Protein AF-A0A7V5CYH0-F1 (afdb_monomer_lite)

Sequence (235 aa):
MPSFINLPPGYGGTIVEPANRRTATYEPFAQGWFYDIGSFAAIAPSDGAYYLAVFDPRSATGSYAVTVGYLEKWTLPELIALPWNIKRIQIWEGQNVLAALSPFFAILVLGSLWLFVRHKKGKGPGSLSQWFASLGGLAYAASAVASLHQMLLAARFAPIPARDFTITLTIASIPAILAVIVLNYGLQKAKSFKITQRIGLVATSVVGLILFTGLYLGPTLTLLAAIVKPANIHK

Radius of gyration: 23.87 Å; chains: 1; bounding box: 52×29×76 Å

pLDDT: mean 91.26, std 7.7, range [49.19, 98.62]

Foldseek 3Di:
DDPVDDDDPPDDDDDWAFDPFPAWAADLPLLATDTRRGDDDDDDPDDDDDDDDDQDPVRDDAQDDDDDDDDDDDDPVNLLCVVVVSLVVRVSSPDDNCLQCVLLVVLLVVQVVVLVVCVVVVQHAFFLLLVLLLSLLSLLLSQLRSLVSSNVVNVVGHPAPPVSVVSSNVLSVLSNVLSVLSNCSSRDNDLFDDLVSLVVLQVSLVVCVNSCGSVNSNSVSSNCSSPDGGDGPDD

Structure (mmCIF, N/CA/C/O backbone):
data_AF-A0A7V5CYH0-F1
#
_entry.id   AF-A0A7V5CYH0-F1
#
loop_
_atom_site.group_PDB
_atom_site.id
_atom_site.type_symbol
_atom_site.label_atom_id
_atom_site.label_alt_id
_atom_site.label_comp_id
_atom_site.label_asym_id
_atom_site.label_entity_id
_atom_site.label_seq_id
_atom_site.pdbx_PDB_ins_code
_atom_site.Cartn_x
_atom_site.Cartn_y
_atom_site.Cartn_z
_atom_site.occupancy
_atom_site.B_iso_or_equiv
_atom_site.auth_seq_id
_atom_site.auth_comp_id
_atom_site.auth_asym_id
_atom_site.auth_atom_id
_atom_site.pdbx_PDB_model_num
ATOM 1 N N . MET A 1 1 ? 24.007 -2.135 -37.958 1.00 80.56 1 MET A N 1
ATOM 2 C CA . MET A 1 1 ? 23.154 -3.034 -37.152 1.00 80.56 1 MET A CA 1
ATOM 3 C C . MET A 1 1 ? 23.865 -4.368 -36.979 1.00 80.56 1 MET A C 1
ATOM 5 O O . MET A 1 1 ? 24.549 -4.764 -37.919 1.00 80.56 1 MET A O 1
ATOM 9 N N . PRO A 1 2 ? 23.760 -5.031 -35.816 1.00 81.69 2 PRO A N 1
ATOM 10 C CA . PRO A 1 2 ? 24.236 -6.391 -35.602 1.00 81.69 2 PRO A CA 1
ATOM 11 C C . PRO A 1 2 ? 23.612 -7.365 -36.601 1.00 81.69 2 PRO A C 1
ATOM 13 O O . PRO A 1 2 ? 22.449 -7.217 -36.968 1.00 81.69 2 PRO A O 1
ATOM 16 N N . SER A 1 3 ? 24.375 -8.380 -37.006 1.00 84.50 3 SER A N 1
ATOM 17 C CA . SER A 1 3 ? 23.981 -9.348 -38.041 1.00 84.50 3 SER A CA 1
ATOM 18 C C . SER A 1 3 ? 22.767 -10.207 -37.680 1.00 84.50 3 SER A C 1
ATOM 20 O O . SER A 1 3 ? 22.148 -10.785 -38.565 1.00 84.50 3 SER A O 1
ATOM 22 N N . PHE A 1 4 ? 22.415 -10.291 -36.396 1.00 84.31 4 PHE A N 1
ATOM 23 C CA . PHE A 1 4 ? 21.246 -11.028 -35.913 1.00 84.31 4 PHE A CA 1
ATOM 24 C C . PHE A 1 4 ? 19.946 -10.200 -35.920 1.00 84.31 4 PHE A C 1
ATOM 26 O O . PHE A 1 4 ? 18.893 -10.730 -35.572 1.00 84.31 4 PHE A O 1
ATOM 33 N N . ILE A 1 5 ? 19.992 -8.916 -36.302 1.00 85.94 5 ILE A N 1
ATOM 34 C CA . ILE A 1 5 ? 18.812 -8.047 -36.411 1.00 85.94 5 ILE A CA 1
ATOM 35 C C . ILE A 1 5 ? 18.490 -7.816 -37.886 1.00 85.94 5 ILE A C 1
ATOM 37 O O . ILE A 1 5 ? 19.242 -7.151 -38.596 1.00 85.94 5 ILE A O 1
ATOM 41 N N . ASN A 1 6 ? 17.331 -8.310 -38.322 1.00 88.00 6 ASN A N 1
ATOM 42 C CA . ASN A 1 6 ? 16.805 -8.072 -39.664 1.00 88.00 6 ASN A CA 1
ATOM 43 C C . ASN A 1 6 ? 15.781 -6.935 -39.633 1.00 88.00 6 ASN A C 1
ATOM 45 O O . ASN A 1 6 ? 14.737 -7.056 -38.993 1.00 88.00 6 ASN A O 1
ATOM 49 N N . LEU A 1 7 ? 16.074 -5.838 -40.335 1.00 88.56 7 LEU A N 1
ATOM 50 C CA . LEU A 1 7 ? 15.129 -4.737 -40.522 1.00 88.56 7 LEU A CA 1
ATOM 51 C C . LEU A 1 7 ? 14.276 -4.982 -41.776 1.00 88.56 7 LEU A C 1
ATOM 53 O O . LEU A 1 7 ? 14.823 -5.401 -42.800 1.00 88.56 7 LEU A O 1
ATOM 57 N N . PRO A 1 8 ? 12.959 -4.707 -41.738 1.00 88.25 8 PRO A N 1
ATOM 58 C CA . PRO A 1 8 ? 12.135 -4.752 -42.939 1.00 88.25 8 PRO A CA 1
ATOM 59 C C . PRO A 1 8 ? 12.628 -3.753 -44.004 1.00 88.25 8 PRO A C 1
ATOM 61 O O . PRO A 1 8 ? 13.161 -2.695 -43.652 1.00 88.25 8 PRO A O 1
ATOM 64 N N . PRO A 1 9 ? 12.435 -4.039 -45.306 1.00 88.88 9 PRO A N 1
ATOM 65 C CA . PRO A 1 9 ? 12.818 -3.116 -46.372 1.00 88.88 9 PRO A CA 1
ATOM 66 C C . PRO A 1 9 ? 12.220 -1.718 -46.164 1.00 88.88 9 PRO A C 1
ATOM 68 O O . PRO A 1 9 ? 11.031 -1.583 -45.886 1.00 88.88 9 PRO A O 1
ATOM 71 N N . GLY A 1 10 ? 13.048 -0.679 -46.297 1.00 86.19 10 GLY A N 1
ATOM 72 C CA . GLY A 1 10 ? 12.637 0.720 -46.123 1.00 86.19 10 GLY A CA 1
ATOM 73 C C . GLY A 1 10 ? 12.633 1.234 -44.677 1.00 86.19 10 GLY A C 1
ATOM 74 O O . GLY A 1 10 ? 12.443 2.431 -44.479 1.00 86.19 10 GLY A O 1
ATOM 75 N N . TYR A 1 11 ? 12.887 0.385 -43.675 1.00 86.62 11 TYR A N 1
ATOM 76 C CA . TYR A 1 11 ? 12.990 0.812 -42.277 1.00 86.62 11 TYR A CA 1
ATOM 77 C C . TYR A 1 11 ? 14.433 1.158 -41.897 1.00 86.62 11 TYR A C 1
ATOM 79 O O . TYR A 1 11 ? 15.368 0.398 -42.151 1.00 86.62 11 TYR A O 1
ATOM 87 N N . GLY A 1 12 ? 14.601 2.301 -41.230 1.00 87.62 12 GLY A N 1
ATOM 88 C CA . GLY A 1 12 ? 15.803 2.617 -40.461 1.00 87.62 12 GLY A CA 1
ATOM 89 C C . GLY A 1 12 ? 15.721 2.047 -39.043 1.00 87.62 12 GLY A C 1
ATOM 90 O O . GLY A 1 12 ? 14.653 1.650 -38.578 1.00 87.62 12 GLY A O 1
ATOM 91 N N . GLY A 1 13 ? 16.844 2.027 -38.331 1.00 88.50 13 GLY A N 1
ATOM 92 C CA . GLY A 1 13 ? 16.878 1.590 -36.940 1.00 88.50 13 GLY A CA 1
ATOM 93 C C . GLY A 1 13 ? 18.010 2.250 -36.170 1.00 88.50 13 GLY A C 1
ATOM 94 O O . GLY A 1 13 ? 19.070 2.530 -36.729 1.00 88.50 13 GLY A O 1
ATOM 95 N N . THR A 1 14 ? 17.783 2.454 -34.878 1.00 90.25 14 THR A N 1
ATOM 96 C CA . THR A 1 14 ? 18.782 2.940 -33.926 1.00 90.25 14 THR A CA 1
ATOM 97 C C . THR A 1 14 ? 18.881 1.929 -32.798 1.00 90.25 14 THR A C 1
ATOM 99 O O . THR A 1 14 ? 17.860 1.481 -32.281 1.00 90.25 14 THR A O 1
ATOM 102 N N . ILE A 1 15 ? 20.106 1.568 -32.419 1.00 90.44 15 ILE A N 1
ATOM 103 C CA . ILE A 1 15 ? 20.351 0.757 -31.227 1.00 90.44 15 ILE A CA 1
ATOM 104 C C . ILE A 1 15 ? 20.736 1.685 -30.097 1.00 90.44 15 ILE A C 1
ATOM 106 O O . ILE A 1 15 ? 21.598 2.549 -30.248 1.00 90.44 15 ILE A O 1
ATOM 110 N N . VAL A 1 16 ? 20.076 1.473 -28.969 1.00 89.19 16 VAL A N 1
ATOM 111 C CA . VAL A 1 16 ? 20.385 2.135 -27.714 1.00 89.19 16 VAL A CA 1
ATOM 112 C C . VAL A 1 16 ? 21.183 1.135 -26.901 1.00 89.19 16 VAL A C 1
ATOM 114 O O . VAL A 1 16 ? 20.638 0.143 -26.422 1.00 89.19 16 VAL A O 1
ATOM 117 N N . GLU A 1 17 ? 22.487 1.369 -26.806 1.00 87.62 17 GLU A N 1
ATOM 118 C CA . GLU A 1 17 ? 23.346 0.549 -25.959 1.00 87.62 17 GLU A CA 1
ATOM 119 C C . GLU A 1 17 ? 22.982 0.775 -24.489 1.00 87.62 17 GLU A C 1
ATOM 121 O O . GLU A 1 17 ? 22.693 1.915 -24.096 1.00 87.62 17 GLU A O 1
ATOM 126 N N . PRO A 1 18 ? 22.992 -0.281 -23.660 1.00 84.06 18 PRO A N 1
ATOM 127 C CA . PRO A 1 18 ? 22.629 -0.134 -22.272 1.00 84.06 18 PRO A CA 1
ATOM 128 C C . PRO A 1 18 ? 23.625 0.781 -21.559 1.00 84.06 18 PRO A C 1
ATOM 130 O O . PRO A 1 18 ? 24.845 0.657 -21.711 1.00 84.06 18 PRO A O 1
ATOM 133 N N . ALA A 1 19 ? 23.114 1.686 -20.730 1.00 80.38 19 ALA A N 1
ATOM 134 C CA . ALA A 1 19 ? 23.950 2.430 -19.808 1.00 80.38 19 ALA A CA 1
ATOM 135 C C . ALA A 1 19 ? 24.708 1.427 -18.922 1.00 80.38 19 ALA A C 1
ATOM 137 O O . ALA A 1 19 ? 24.125 0.465 -18.422 1.00 80.38 19 ALA A O 1
ATOM 138 N N . ASN A 1 20 ? 26.007 1.647 -18.690 1.00 69.56 20 ASN A N 1
ATOM 139 C CA . ASN A 1 20 ? 26.821 0.801 -17.806 1.00 69.56 20 ASN A CA 1
ATOM 140 C C . ASN A 1 20 ? 26.479 1.066 -16.325 1.00 69.56 20 ASN A C 1
ATOM 142 O O . ASN A 1 20 ? 27.326 1.472 -15.526 1.00 69.56 20 ASN A O 1
ATOM 146 N N . ARG A 1 21 ? 25.205 0.894 -15.960 1.00 71.62 21 ARG A N 1
ATOM 147 C CA . ARG A 1 21 ? 24.692 1.021 -14.600 1.00 71.62 21 ARG A CA 1
ATOM 148 C C . ARG A 1 21 ? 24.593 -0.364 -13.985 1.00 71.62 21 ARG A C 1
ATOM 150 O O . ARG A 1 21 ? 23.689 -1.139 -14.266 1.00 71.62 21 ARG A O 1
ATOM 157 N N . ARG A 1 22 ? 25.555 -0.659 -13.113 1.00 76.38 22 ARG A N 1
ATOM 158 C CA . ARG A 1 22 ? 25.587 -1.898 -12.320 1.00 76.38 22 ARG A CA 1
ATOM 159 C C . ARG A 1 22 ? 24.797 -1.799 -11.014 1.00 76.38 22 ARG A C 1
ATOM 161 O O . ARG A 1 22 ? 24.661 -2.795 -10.312 1.00 76.38 22 ARG A O 1
ATOM 168 N N . THR A 1 23 ? 24.288 -0.613 -10.696 1.00 86.31 23 THR A N 1
ATOM 169 C CA . THR A 1 23 ? 23.598 -0.313 -9.441 1.00 86.31 23 THR A CA 1
ATOM 170 C C . THR A 1 23 ? 22.120 -0.079 -9.719 1.00 86.31 23 THR A C 1
ATOM 172 O O . THR A 1 23 ? 21.781 0.671 -10.636 1.00 86.31 23 THR A O 1
ATOM 175 N N . ALA A 1 24 ? 21.250 -0.710 -8.931 1.00 92.19 24 ALA A N 1
ATOM 176 C CA . ALA A 1 24 ? 19.816 -0.478 -9.027 1.00 92.19 24 ALA A CA 1
ATOM 177 C C . ALA A 1 24 ? 19.449 0.926 -8.515 1.00 92.19 24 ALA A C 1
ATOM 179 O O . ALA A 1 24 ? 20.155 1.523 -7.700 1.00 92.19 24 ALA A O 1
ATOM 180 N N . THR A 1 25 ? 18.327 1.441 -9.000 1.00 92.88 25 THR A N 1
ATOM 181 C CA . THR A 1 25 ? 17.699 2.692 -8.571 1.00 92.88 25 THR A CA 1
ATOM 182 C C . THR A 1 25 ? 16.514 2.362 -7.675 1.00 92.88 25 THR A C 1
ATOM 184 O O . THR A 1 25 ? 15.743 1.455 -7.982 1.00 92.88 25 THR A O 1
ATOM 187 N N . TYR A 1 26 ? 16.387 3.084 -6.564 1.00 95.19 26 TYR A N 1
ATOM 188 C CA . TYR A 1 26 ? 15.260 2.953 -5.646 1.00 95.19 26 TYR A CA 1
ATOM 189 C C . TYR A 1 26 ? 14.046 3.736 -6.161 1.00 95.19 26 TYR A C 1
ATOM 191 O O . TYR A 1 26 ? 14.191 4.877 -6.599 1.00 95.19 26 TYR A O 1
ATOM 199 N N . GLU A 1 27 ? 12.856 3.141 -6.077 1.00 94.12 27 GLU A N 1
ATOM 200 C CA . GLU A 1 27 ? 11.589 3.778 -6.450 1.00 94.12 27 GLU A CA 1
ATOM 201 C C . GLU A 1 27 ? 10.730 3.991 -5.185 1.00 94.12 27 GLU A C 1
ATOM 203 O O . GLU A 1 27 ? 10.261 3.016 -4.587 1.00 94.12 27 GLU A O 1
ATOM 208 N N . PRO A 1 28 ? 10.536 5.239 -4.718 1.00 95.12 28 PRO A N 1
ATOM 209 C CA . PRO A 1 28 ? 9.924 5.501 -3.418 1.00 95.12 28 PRO A CA 1
ATOM 210 C C . PRO A 1 28 ? 8.413 5.246 -3.328 1.00 95.12 28 PRO A C 1
ATOM 212 O O . PRO A 1 28 ? 7.914 5.095 -2.209 1.00 95.12 28 PRO A O 1
ATOM 215 N N . PHE A 1 29 ? 7.663 5.203 -4.434 1.00 92.38 29 PHE A N 1
ATOM 216 C CA . PHE A 1 29 ? 6.197 5.090 -4.406 1.00 92.38 29 PHE A CA 1
ATOM 217 C C . PHE A 1 29 ? 5.698 3.644 -4.260 1.00 92.38 29 PHE A C 1
ATOM 219 O O . PHE A 1 29 ? 4.780 3.385 -3.478 1.00 92.38 29 PHE A O 1
ATOM 226 N N . ALA A 1 30 ? 6.329 2.695 -4.945 1.00 91.62 30 ALA A N 1
ATOM 227 C CA . ALA A 1 30 ? 6.128 1.254 -4.814 1.00 91.62 30 ALA A CA 1
ATOM 228 C C . ALA A 1 30 ? 7.113 0.608 -3.822 1.00 91.62 30 ALA A C 1
ATOM 230 O O . ALA A 1 30 ? 6.956 -0.570 -3.484 1.00 91.62 30 ALA A O 1
ATOM 231 N N . GLN A 1 31 ? 8.097 1.382 -3.341 1.00 94.12 31 GLN A N 1
ATOM 232 C CA . GLN A 1 31 ? 9.205 0.924 -2.495 1.00 94.12 31 GLN A CA 1
ATOM 233 C C . GLN A 1 31 ? 9.997 -0.219 -3.153 1.00 94.12 31 GLN A C 1
ATOM 235 O O . GLN A 1 31 ? 10.418 -1.162 -2.480 1.00 94.12 31 GLN A O 1
ATOM 240 N N . GLY A 1 32 ? 10.138 -0.142 -4.477 1.00 92.25 32 GLY A N 1
ATOM 241 C CA . GLY A 1 32 ? 10.781 -1.146 -5.321 1.00 92.25 32 GLY A CA 1
ATOM 242 C C . GLY A 1 32 ? 12.196 -0.753 -5.733 1.00 92.25 32 GLY A C 1
ATOM 243 O O . GLY A 1 32 ? 12.762 0.246 -5.268 1.00 92.25 32 GLY A O 1
ATOM 244 N N . TRP A 1 33 ? 12.776 -1.549 -6.625 1.00 92.94 33 TRP A N 1
ATOM 245 C CA . TRP A 1 33 ? 14.060 -1.242 -7.249 1.00 92.94 33 TRP A CA 1
ATOM 246 C C . TRP A 1 33 ? 14.092 -1.717 -8.698 1.00 92.94 33 TRP A C 1
ATOM 248 O O . TRP A 1 33 ? 13.548 -2.762 -9.048 1.00 92.94 33 TRP A O 1
ATOM 258 N N . PHE A 1 34 ? 14.794 -0.971 -9.543 1.00 91.19 34 PHE A N 1
ATOM 259 C CA . PHE A 1 34 ? 14.969 -1.328 -10.948 1.00 91.19 34 PHE A CA 1
ATOM 260 C C . PHE A 1 34 ? 16.348 -0.916 -11.459 1.00 91.19 34 PHE A C 1
ATOM 262 O O . PHE A 1 34 ? 16.999 -0.025 -10.915 1.00 91.19 34 PHE A O 1
ATOM 269 N N . TYR A 1 35 ? 16.807 -1.563 -12.525 1.00 90.06 35 TYR A N 1
ATOM 270 C CA . TYR A 1 35 ? 18.012 -1.152 -13.236 1.00 90.06 35 TYR A CA 1
ATOM 271 C C . TYR A 1 35 ? 17.604 -0.240 -14.389 1.00 90.06 35 TYR A C 1
ATOM 273 O O . TYR A 1 35 ? 16.920 -0.670 -15.313 1.00 90.06 35 TYR A O 1
ATOM 281 N N . ASP A 1 36 ? 18.008 1.028 -14.323 1.00 88.56 36 ASP A N 1
ATOM 282 C CA . ASP A 1 36 ? 17.864 1.956 -15.443 1.00 88.56 36 ASP A CA 1
ATOM 283 C C . ASP A 1 36 ? 18.902 1.592 -16.509 1.00 88.56 36 ASP A C 1
ATOM 285 O O . ASP A 1 36 ? 20.088 1.918 -16.393 1.00 88.56 36 ASP A O 1
ATOM 289 N N . ILE A 1 37 ? 18.443 0.835 -17.504 1.00 87.25 37 ILE A N 1
ATOM 290 C CA . ILE A 1 37 ? 19.280 0.292 -18.571 1.00 87.25 37 ILE A CA 1
ATOM 291 C C . ILE A 1 37 ? 19.509 1.286 -19.706 1.00 87.25 37 ILE A C 1
ATOM 293 O O . ILE A 1 37 ? 20.399 1.050 -20.508 1.00 87.25 37 ILE A O 1
ATOM 297 N N . GLY A 1 38 ? 18.776 2.395 -19.795 1.00 86.19 38 GLY A N 1
ATOM 298 C CA . GLY A 1 38 ? 18.974 3.361 -20.872 1.00 86.19 38 GLY A CA 1
ATOM 299 C C . GLY A 1 38 ? 17.745 4.204 -21.176 1.00 86.19 38 GLY A C 1
ATOM 300 O O . GLY A 1 38 ? 16.613 3.844 -20.866 1.00 86.19 38 GLY A O 1
ATOM 301 N N . SER A 1 39 ? 17.985 5.334 -21.835 1.00 87.69 39 SER A N 1
ATOM 302 C CA . SER A 1 39 ? 16.941 6.223 -22.338 1.00 87.69 39 SER A CA 1
ATOM 303 C C . SER A 1 39 ? 17.305 6.700 -23.737 1.00 87.69 39 SER A C 1
ATOM 305 O O . SER A 1 39 ? 18.481 6.818 -24.085 1.00 87.69 39 SER A O 1
ATOM 307 N N . PHE A 1 40 ? 16.286 6.954 -24.551 1.00 88.06 40 PHE A N 1
ATOM 308 C CA . PHE A 1 40 ? 16.456 7.458 -25.903 1.00 88.06 40 PHE A CA 1
ATOM 309 C C . PHE A 1 40 ? 15.387 8.496 -26.198 1.00 88.06 40 PHE A C 1
ATOM 311 O O . PHE A 1 40 ? 14.200 8.265 -25.975 1.00 88.06 40 PHE A O 1
ATOM 318 N N . ALA A 1 41 ? 15.829 9.640 -26.702 1.00 89.25 41 ALA A N 1
ATOM 319 C CA . ALA A 1 41 ? 14.968 10.718 -27.144 1.00 89.25 41 ALA A CA 1
ATOM 320 C C . ALA A 1 41 ? 15.427 11.156 -28.533 1.00 89.25 41 ALA A C 1
ATOM 322 O O . ALA A 1 41 ? 16.606 11.439 -28.746 1.00 89.25 41 ALA A O 1
ATOM 323 N N . ALA A 1 42 ? 14.489 11.208 -29.472 1.00 87.44 42 ALA A N 1
ATOM 324 C CA . ALA A 1 42 ? 14.719 11.694 -30.822 1.00 87.44 42 ALA A CA 1
ATOM 325 C C . ALA A 1 42 ? 13.447 12.350 -31.358 1.00 87.44 42 ALA A C 1
ATOM 327 O 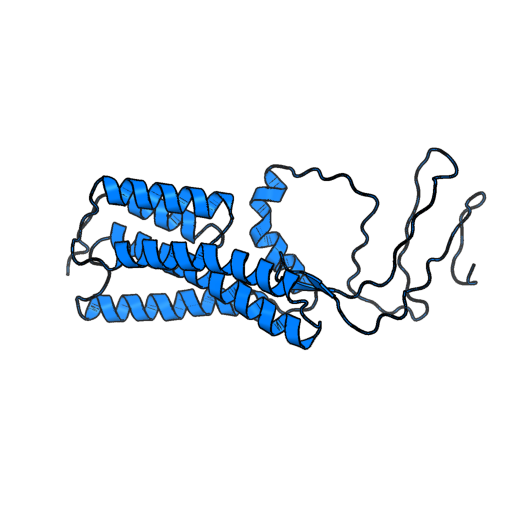O . ALA A 1 42 ? 12.337 12.008 -30.948 1.00 87.44 42 ALA A O 1
ATOM 328 N N . ILE A 1 43 ? 13.620 13.281 -32.293 1.00 89.38 43 ILE A N 1
ATOM 329 C CA . ILE A 1 43 ? 12.507 13.812 -33.078 1.00 89.38 43 ILE A CA 1
ATOM 330 C C . ILE A 1 43 ? 12.114 12.731 -34.085 1.00 89.38 43 ILE A C 1
ATOM 332 O O . ILE A 1 43 ? 12.975 12.198 -34.788 1.00 89.38 43 ILE A O 1
ATOM 336 N N . ALA A 1 44 ? 10.825 12.393 -34.132 1.00 88.81 44 ALA A N 1
ATOM 337 C CA . ALA A 1 44 ? 10.301 11.436 -35.095 1.00 88.81 44 ALA A CA 1
ATOM 338 C C . ALA A 1 44 ? 10.569 11.951 -36.525 1.00 88.81 44 ALA A C 1
ATOM 340 O O . ALA A 1 44 ? 10.151 13.066 -36.842 1.00 88.81 44 ALA A O 1
ATOM 341 N N . PRO A 1 45 ? 11.276 11.194 -37.388 1.00 88.38 45 PRO A N 1
ATOM 342 C CA . PRO A 1 45 ? 11.596 11.650 -38.743 1.00 88.38 45 PRO A CA 1
ATOM 343 C C . PRO A 1 45 ? 10.366 11.807 -39.648 1.00 88.38 45 PRO A C 1
ATOM 345 O O . PRO A 1 45 ? 10.447 12.498 -40.661 1.00 88.38 45 PRO A O 1
ATOM 348 N N . SER A 1 46 ? 9.248 11.161 -39.312 1.00 90.44 46 SER A N 1
ATOM 349 C CA . SER A 1 46 ? 7.992 11.215 -40.061 1.00 90.44 46 SER A CA 1
ATOM 350 C C . SER A 1 46 ? 6.824 10.771 -39.179 1.00 90.44 46 SER A C 1
ATOM 352 O O . SER A 1 46 ? 7.019 10.093 -38.175 1.00 90.44 46 SER A O 1
ATOM 354 N N . ASP A 1 47 ? 5.593 11.068 -39.573 1.00 90.69 47 ASP A N 1
ATOM 355 C CA . ASP A 1 47 ? 4.431 10.476 -38.908 1.00 90.69 47 ASP A CA 1
ATOM 356 C C . ASP A 1 47 ? 4.330 8.976 -39.231 1.00 90.69 47 ASP A C 1
ATOM 358 O O . ASP A 1 47 ? 4.603 8.549 -40.356 1.00 90.69 47 ASP A O 1
ATOM 362 N N . GLY A 1 48 ? 3.938 8.158 -38.250 1.00 89.62 48 GLY A N 1
ATOM 363 C CA . GLY A 1 48 ? 3.736 6.725 -38.458 1.00 89.62 48 GLY A CA 1
ATOM 364 C C . GLY A 1 48 ? 3.901 5.864 -37.208 1.00 89.62 48 GLY A C 1
ATOM 365 O O . GLY A 1 48 ? 4.066 6.356 -36.092 1.00 89.62 48 GLY A O 1
ATOM 366 N N . ALA A 1 49 ? 3.839 4.546 -37.409 1.00 89.06 49 ALA A N 1
ATOM 367 C CA . ALA A 1 49 ? 4.075 3.559 -36.363 1.00 89.06 49 ALA A CA 1
ATOM 368 C C . ALA A 1 49 ? 5.577 3.294 -36.193 1.00 89.06 49 ALA A C 1
ATOM 370 O O . ALA A 1 49 ? 6.273 2.950 -37.149 1.00 89.06 49 ALA A O 1
ATOM 371 N N . TYR A 1 50 ? 6.050 3.402 -34.954 1.00 89.00 50 TYR A N 1
ATOM 372 C CA . TYR A 1 50 ? 7.416 3.074 -34.564 1.00 89.00 50 TYR A CA 1
ATOM 373 C C . TYR A 1 50 ? 7.430 1.765 -33.785 1.00 89.00 50 TYR A C 1
ATOM 375 O O . TYR A 1 50 ? 6.561 1.518 -32.949 1.00 89.00 50 TYR A O 1
ATOM 383 N N . TYR A 1 51 ? 8.435 0.937 -34.048 1.00 89.31 51 TYR A N 1
ATOM 384 C CA . TYR A 1 51 ? 8.607 -0.350 -33.387 1.00 89.31 51 TYR A CA 1
ATOM 385 C C . TYR A 1 51 ? 9.785 -0.280 -32.429 1.00 89.31 51 TYR A C 1
ATOM 387 O O . TYR A 1 51 ? 10.854 0.221 -32.778 1.00 89.31 51 TYR A O 1
ATOM 395 N N . LEU A 1 52 ? 9.586 -0.815 -31.229 1.00 88.94 52 LEU A N 1
ATOM 396 C CA . LEU A 1 52 ? 10.629 -0.978 -30.232 1.00 88.94 52 LEU A CA 1
ATOM 397 C C . LEU A 1 52 ? 10.785 -2.462 -29.921 1.00 88.94 52 LEU A C 1
ATOM 399 O O . LEU A 1 52 ? 9.801 -3.162 -29.684 1.00 88.94 52 LEU A O 1
ATOM 403 N N . ALA A 1 53 ? 12.031 -2.921 -29.903 1.00 88.62 53 ALA A N 1
ATOM 404 C CA . ALA A 1 53 ? 12.388 -4.273 -29.514 1.00 88.62 53 ALA A CA 1
ATOM 405 C C . ALA A 1 53 ? 13.484 -4.216 -28.449 1.00 88.62 53 ALA A C 1
ATOM 407 O O . ALA A 1 53 ? 14.484 -3.519 -28.616 1.00 88.62 53 ALA A O 1
ATOM 408 N N . VAL A 1 54 ? 13.289 -4.971 -27.370 1.00 88.06 54 VAL A N 1
ATOM 409 C CA . VAL A 1 54 ? 14.328 -5.249 -26.376 1.00 88.06 54 VAL A CA 1
ATOM 410 C C . VAL A 1 54 ? 14.865 -6.638 -26.680 1.00 88.06 54 VAL A C 1
ATOM 412 O O . VAL A 1 54 ? 14.089 -7.581 -26.829 1.00 88.06 54 VAL A O 1
ATOM 415 N N . PHE A 1 55 ? 16.181 -6.763 -26.809 1.00 87.88 55 PHE A N 1
ATOM 416 C CA . PHE A 1 55 ? 16.838 -8.025 -27.126 1.00 87.88 55 PHE A CA 1
ATOM 417 C C . PHE A 1 55 ? 18.115 -8.181 -26.299 1.00 87.88 55 PHE A C 1
ATOM 419 O O . PHE A 1 55 ? 18.757 -7.195 -25.942 1.00 87.88 55 PHE A O 1
ATOM 426 N N . ASP A 1 56 ? 18.498 -9.428 -26.033 1.00 86.31 56 ASP A N 1
ATOM 427 C CA . ASP A 1 56 ? 19.793 -9.778 -25.453 1.00 86.31 56 ASP A CA 1
ATOM 428 C C . ASP A 1 56 ? 20.575 -10.632 -26.471 1.00 86.31 56 ASP A C 1
ATOM 430 O O . ASP A 1 56 ? 20.066 -11.669 -26.908 1.00 86.31 56 ASP A O 1
ATOM 434 N N . PRO A 1 57 ? 21.804 -10.244 -26.868 1.00 84.62 57 PRO A N 1
ATOM 435 C CA . PRO A 1 57 ? 22.592 -10.984 -27.862 1.00 84.62 57 PRO A CA 1
ATOM 436 C C . PRO A 1 57 ? 22.922 -12.431 -27.470 1.00 84.62 57 PRO A C 1
ATOM 438 O O . PRO A 1 57 ? 23.276 -13.236 -28.328 1.00 84.62 57 PRO A O 1
ATOM 441 N N . ARG A 1 58 ? 22.833 -12.773 -26.179 1.00 86.44 58 ARG A N 1
ATOM 442 C CA . ARG A 1 58 ? 23.068 -14.120 -25.637 1.00 86.44 58 ARG A CA 1
ATOM 443 C C . ARG A 1 58 ? 21.762 -14.883 -25.410 1.00 86.44 58 ARG A C 1
ATOM 445 O O . ARG A 1 58 ? 21.793 -15.959 -24.821 1.00 86.44 58 ARG A O 1
ATOM 452 N N . SER A 1 59 ? 20.631 -14.353 -25.884 1.00 82.88 59 SER A N 1
ATOM 453 C CA . SER A 1 59 ? 19.291 -14.915 -25.667 1.00 82.88 59 SER A CA 1
ATOM 454 C C . SER A 1 59 ? 18.933 -15.074 -24.183 1.00 82.88 59 SER A C 1
ATOM 456 O O . SER A 1 59 ? 18.157 -15.960 -23.821 1.00 82.88 59 SER A O 1
ATOM 458 N N . ALA A 1 60 ? 19.499 -14.234 -23.307 1.00 85.50 60 ALA A N 1
ATOM 459 C CA . ALA A 1 60 ? 19.120 -14.228 -21.901 1.00 85.50 60 ALA A CA 1
ATOM 460 C C . ALA A 1 60 ? 17.687 -13.700 -21.725 1.00 85.50 60 ALA A C 1
ATOM 462 O O . ALA A 1 60 ? 17.264 -12.751 -22.385 1.00 85.50 60 ALA A O 1
ATOM 463 N N . THR A 1 61 ? 16.941 -14.309 -20.805 1.00 84.12 61 THR A N 1
ATOM 464 C CA . THR A 1 61 ? 15.571 -13.906 -20.469 1.00 84.12 61 THR A CA 1
ATOM 465 C C . THR A 1 61 ? 15.545 -13.054 -19.207 1.00 84.12 61 THR A C 1
ATOM 467 O O . THR A 1 61 ? 16.305 -13.307 -18.272 1.00 84.12 61 THR A O 1
ATOM 470 N N . GLY A 1 62 ? 14.608 -12.113 -19.127 1.00 84.06 62 GLY A N 1
ATOM 471 C CA . GLY A 1 62 ? 14.385 -11.320 -17.925 1.00 84.06 62 GLY A CA 1
ATOM 472 C C . GLY A 1 62 ? 13.174 -10.406 -18.051 1.00 84.06 62 GLY A C 1
ATOM 473 O O . GLY A 1 62 ? 12.637 -10.201 -19.138 1.00 84.06 62 GLY A O 1
ATOM 474 N N . SER A 1 63 ? 12.752 -9.862 -16.916 1.00 87.62 63 SER A N 1
ATOM 475 C CA . SER A 1 63 ? 11.722 -8.832 -16.841 1.00 87.62 63 SER A CA 1
ATOM 476 C C . SER A 1 63 ? 12.290 -7.488 -17.309 1.00 87.62 63 SER A C 1
ATOM 478 O O . SER A 1 63 ? 13.284 -7.019 -16.759 1.00 87.62 63 SER A O 1
ATOM 480 N N . TYR A 1 64 ? 11.660 -6.853 -18.299 1.00 87.88 64 TYR A N 1
ATOM 481 C CA . TYR A 1 64 ? 11.995 -5.497 -18.744 1.00 87.88 64 TYR A CA 1
ATOM 482 C C . TYR A 1 64 ? 10.731 -4.650 -18.887 1.00 87.88 64 TYR A C 1
ATOM 484 O O . TYR A 1 64 ? 9.682 -5.136 -19.311 1.00 87.88 64 TYR A O 1
ATOM 492 N N . ALA A 1 65 ? 10.827 -3.385 -18.494 1.00 88.25 65 ALA A N 1
ATOM 493 C CA . ALA A 1 65 ? 9.770 -2.402 -18.667 1.00 88.25 65 ALA A CA 1
ATOM 494 C C . ALA A 1 65 ? 10.295 -1.304 -19.586 1.00 88.25 65 ALA A C 1
ATOM 496 O O . ALA A 1 65 ? 11.420 -0.837 -19.418 1.00 88.25 65 ALA A O 1
ATOM 497 N N . VAL A 1 66 ? 9.482 -0.911 -20.562 1.00 88.38 66 VAL A N 1
ATOM 498 C CA . VAL A 1 66 ? 9.805 0.177 -21.481 1.00 88.38 66 VAL A CA 1
ATOM 499 C C . VAL A 1 66 ? 8.697 1.203 -21.402 1.00 88.38 66 VAL A C 1
ATOM 501 O O . VAL A 1 66 ? 7.524 0.880 -21.588 1.00 88.38 66 VAL A O 1
ATOM 504 N N . THR A 1 67 ? 9.078 2.442 -21.133 1.00 85.00 67 THR A N 1
ATOM 505 C CA . THR A 1 67 ? 8.178 3.588 -21.141 1.00 85.00 67 THR A CA 1
ATOM 506 C C . THR A 1 67 ? 8.383 4.359 -22.444 1.00 85.00 67 THR A C 1
ATOM 508 O O . THR A 1 67 ? 9.506 4.704 -22.807 1.00 85.00 67 THR A O 1
ATOM 511 N N . VAL A 1 68 ? 7.300 4.584 -23.194 1.00 84.25 68 VAL A N 1
ATOM 512 C CA . VAL A 1 68 ? 7.331 5.309 -24.475 1.00 84.25 68 VAL A CA 1
ATOM 513 C C . VAL A 1 68 ? 6.577 6.621 -24.312 1.00 84.25 68 VAL A C 1
ATOM 515 O O . VAL A 1 68 ? 5.357 6.625 -24.158 1.00 84.25 68 VAL A O 1
ATOM 518 N N . GLY A 1 69 ? 7.310 7.734 -24.357 1.00 77.75 69 GLY A N 1
ATOM 519 C CA . GLY A 1 69 ? 6.750 9.067 -24.136 1.00 77.75 69 GLY A CA 1
ATOM 520 C C . GLY A 1 69 ? 6.188 9.270 -22.723 1.00 77.75 69 GLY A C 1
ATOM 521 O O . GLY A 1 69 ? 6.310 8.416 -21.846 1.00 77.75 69 GLY A O 1
ATOM 522 N N . TYR A 1 70 ? 5.573 10.432 -22.503 1.00 66.25 70 TYR A N 1
ATOM 523 C CA . TYR A 1 70 ? 4.871 10.755 -21.262 1.00 66.25 70 TYR A CA 1
ATOM 524 C C . TYR A 1 70 ? 3.497 11.330 -21.602 1.00 66.25 70 TYR A C 1
ATOM 526 O O . TYR A 1 70 ? 3.378 12.478 -22.026 1.00 66.25 70 TYR A O 1
ATOM 534 N N . LEU A 1 71 ? 2.454 10.519 -21.438 1.00 68.25 71 LEU A N 1
ATOM 535 C CA . LEU A 1 71 ? 1.078 10.996 -21.392 1.00 68.25 71 LEU A CA 1
ATOM 536 C C . LEU A 1 71 ? 0.471 10.499 -20.088 1.00 68.25 71 LEU A C 1
ATOM 538 O O . LEU A 1 71 ? 0.011 9.364 -20.000 1.00 68.25 71 LEU A O 1
ATOM 542 N N . GLU A 1 72 ? 0.500 11.346 -19.065 1.00 71.44 72 GLU A N 1
ATOM 543 C CA . GLU A 1 72 ? -0.057 10.997 -17.766 1.00 71.44 72 GLU A CA 1
ATOM 544 C C . GLU A 1 72 ? -1.587 11.031 -17.829 1.00 71.44 72 GLU A C 1
ATOM 546 O O . GLU A 1 72 ? -2.227 12.078 -17.724 1.00 71.44 72 GLU A O 1
ATOM 551 N N . LYS A 1 73 ? -2.178 9.860 -18.066 1.00 83.56 73 LYS A N 1
ATOM 552 C CA . LYS A 1 73 ? -3.619 9.631 -18.005 1.00 83.56 73 LYS A CA 1
ATOM 553 C C . LYS A 1 73 ? -3.870 8.455 -17.081 1.00 83.56 73 LYS A C 1
ATOM 555 O O . LYS A 1 73 ? -3.410 7.355 -17.350 1.00 83.56 73 LYS A O 1
ATOM 560 N N . TRP A 1 74 ? -4.625 8.711 -16.022 1.00 79.94 74 TRP A N 1
ATOM 561 C CA . TRP A 1 74 ? -5.044 7.701 -15.064 1.00 79.94 74 TRP A CA 1
ATOM 562 C C . TRP A 1 74 ? -6.540 7.472 -15.214 1.00 79.94 74 TRP A C 1
ATOM 564 O O . TRP A 1 74 ? -7.345 8.393 -15.045 1.00 79.94 74 TRP A O 1
ATOM 574 N N . THR A 1 75 ? -6.924 6.248 -15.545 1.00 90.00 75 THR A N 1
ATOM 575 C CA . THR A 1 75 ? -8.328 5.843 -15.562 1.00 90.00 75 THR A CA 1
ATOM 576 C C . THR A 1 75 ? -8.779 5.423 -14.163 1.00 90.00 75 THR A C 1
ATOM 578 O O . THR A 1 75 ? -7.987 4.995 -13.321 1.00 90.00 75 THR A O 1
ATOM 581 N N . LEU A 1 76 ? -10.084 5.516 -13.894 1.00 89.31 76 LEU A N 1
ATOM 582 C CA . LEU A 1 76 ? -10.635 5.093 -12.606 1.00 89.31 76 LEU A CA 1
ATOM 583 C C . LEU A 1 76 ? -10.340 3.607 -12.282 1.00 89.31 76 LEU A C 1
ATOM 585 O O . LEU A 1 76 ? -9.957 3.332 -11.144 1.00 89.31 76 LEU A O 1
ATOM 589 N N . PRO A 1 77 ? -10.442 2.649 -13.229 1.00 91.19 77 PRO A N 1
ATOM 590 C CA . PRO A 1 77 ? -10.046 1.264 -12.972 1.00 91.19 77 PRO A CA 1
ATOM 591 C C . PRO A 1 77 ? -8.566 1.100 -12.604 1.00 91.19 77 PRO A C 1
ATOM 593 O O . PRO A 1 77 ? -8.252 0.295 -11.730 1.00 91.19 77 PRO A O 1
ATOM 596 N N . GLU A 1 78 ? -7.659 1.866 -13.218 1.00 87.69 78 GLU A N 1
ATOM 597 C CA . GLU A 1 78 ? -6.225 1.819 -12.889 1.00 87.69 78 GLU A CA 1
ATOM 598 C C . GLU A 1 78 ? -5.953 2.317 -11.469 1.00 87.69 78 GLU A C 1
ATOM 600 O O . GLU A 1 78 ? -5.192 1.684 -10.736 1.00 87.69 78 GLU A O 1
ATOM 605 N N . LEU A 1 79 ? -6.629 3.392 -11.052 1.00 87.56 79 LEU A N 1
ATOM 606 C CA . LEU A 1 79 ? -6.543 3.912 -9.685 1.00 87.56 79 LEU A CA 1
ATOM 607 C C . LEU A 1 79 ? -7.062 2.895 -8.657 1.00 87.56 79 LEU A C 1
ATOM 609 O O . LEU A 1 79 ? -6.424 2.667 -7.633 1.00 87.56 79 LEU A O 1
ATOM 613 N N . ILE A 1 80 ? -8.187 2.232 -8.942 1.00 89.12 80 ILE A N 1
ATOM 614 C CA . ILE A 1 80 ? -8.751 1.186 -8.067 1.00 89.12 80 ILE A CA 1
ATOM 615 C C . ILE A 1 80 ? -7.856 -0.067 -8.030 1.00 89.12 80 ILE A C 1
ATOM 617 O O . ILE A 1 80 ? -7.798 -0.778 -7.029 1.00 89.12 80 ILE A O 1
ATOM 621 N N . ALA A 1 81 ? -7.140 -0.368 -9.109 1.00 91.31 81 ALA A N 1
ATOM 622 C CA . ALA A 1 81 ? -6.229 -1.507 -9.148 1.00 91.31 81 ALA A CA 1
ATOM 623 C C . ALA A 1 81 ? -4.861 -1.209 -8.508 1.00 91.31 81 ALA A C 1
ATOM 625 O O . ALA A 1 81 ? -4.067 -2.136 -8.320 1.00 91.31 81 ALA A O 1
ATOM 626 N N . LEU A 1 82 ? -4.569 0.050 -8.161 1.00 91.06 82 LEU A N 1
ATOM 627 C CA . LEU A 1 82 ? -3.225 0.505 -7.806 1.00 91.06 82 LEU A CA 1
ATOM 628 C C . LEU A 1 82 ? -2.571 -0.298 -6.664 1.00 91.06 82 LEU A C 1
ATOM 630 O O . LEU A 1 82 ? -1.443 -0.758 -6.856 1.00 91.06 82 LEU A O 1
ATOM 634 N N . PRO A 1 83 ? -3.235 -0.585 -5.524 1.00 89.69 83 PRO A N 1
ATOM 635 C CA . PRO A 1 83 ? -2.609 -1.354 -4.442 1.00 89.69 83 PRO A CA 1
ATOM 636 C C . PRO A 1 83 ? -2.208 -2.760 -4.861 1.00 89.69 83 PRO A C 1
ATOM 638 O O . PRO A 1 83 ? -1.179 -3.276 -4.426 1.00 89.69 83 PRO A O 1
ATOM 641 N N . TRP A 1 84 ? -3.021 -3.383 -5.712 1.00 90.44 84 TRP A N 1
ATOM 642 C CA . TRP A 1 84 ? -2.739 -4.707 -6.243 1.00 90.44 84 TRP A CA 1
ATOM 643 C C . TRP A 1 84 ? -1.629 -4.658 -7.291 1.00 90.44 84 TRP A C 1
ATOM 645 O O . TRP A 1 84 ? -0.732 -5.501 -7.284 1.00 90.44 84 TRP A O 1
ATOM 655 N N . ASN A 1 85 ? -1.635 -3.638 -8.149 1.00 91.94 85 ASN A N 1
ATOM 656 C CA . ASN A 1 85 ? -0.595 -3.430 -9.148 1.00 91.94 85 ASN A CA 1
ATOM 657 C C . ASN A 1 85 ? 0.777 -3.200 -8.506 1.00 91.94 85 ASN A C 1
ATOM 659 O O . ASN A 1 85 ? 1.741 -3.793 -8.975 1.00 91.94 85 ASN A O 1
ATOM 663 N N . ILE A 1 86 ? 0.869 -2.477 -7.384 1.00 91.94 86 ILE A N 1
ATOM 664 C CA . ILE A 1 86 ? 2.125 -2.345 -6.621 1.00 91.94 86 ILE A CA 1
ATOM 665 C C . ILE A 1 86 ? 2.650 -3.723 -6.184 1.00 91.94 86 ILE A C 1
ATOM 667 O O . ILE A 1 86 ? 3.839 -4.008 -6.312 1.00 91.94 86 ILE A O 1
ATOM 671 N N . LYS A 1 87 ? 1.774 -4.629 -5.728 1.00 91.75 87 LYS A N 1
ATOM 672 C CA . LYS A 1 87 ? 2.179 -6.002 -5.370 1.00 91.75 87 LYS A CA 1
ATOM 673 C C . LYS A 1 87 ? 2.609 -6.824 -6.574 1.00 91.75 87 LYS A C 1
ATOM 675 O O . LYS A 1 87 ? 3.564 -7.590 -6.476 1.00 91.75 87 LYS A O 1
ATOM 680 N N . ARG A 1 88 ? 1.952 -6.638 -7.717 1.00 91.94 88 ARG A N 1
ATOM 681 C CA . ARG A 1 88 ? 2.369 -7.266 -8.974 1.00 91.94 88 ARG A CA 1
ATOM 682 C C . ARG A 1 88 ? 3.722 -6.749 -9.454 1.00 91.94 88 ARG A C 1
ATOM 684 O O . ARG A 1 88 ? 4.505 -7.565 -9.921 1.00 91.94 88 ARG A O 1
ATOM 691 N N . ILE A 1 89 ? 4.005 -5.454 -9.300 1.00 91.00 89 ILE A N 1
ATOM 692 C CA . ILE A 1 89 ? 5.311 -4.856 -9.617 1.00 91.00 89 ILE A CA 1
ATOM 693 C C . ILE A 1 89 ? 6.395 -5.492 -8.745 1.00 91.00 89 ILE A C 1
ATOM 695 O O . ILE A 1 89 ? 7.354 -6.021 -9.286 1.00 91.00 89 ILE A O 1
ATOM 699 N N . GLN A 1 90 ? 6.189 -5.573 -7.428 1.00 91.50 90 GLN A N 1
ATOM 700 C CA . GLN A 1 90 ? 7.145 -6.211 -6.508 1.00 91.50 90 GLN A CA 1
ATOM 701 C C . GLN A 1 90 ? 7.450 -7.668 -6.900 1.00 91.50 90 GLN A C 1
ATOM 703 O O . GLN A 1 90 ? 8.598 -8.104 -6.869 1.00 91.50 90 GLN A O 1
ATOM 708 N N . ILE A 1 91 ? 6.431 -8.431 -7.311 1.00 91.81 91 ILE A N 1
ATOM 709 C CA . ILE A 1 91 ? 6.621 -9.805 -7.800 1.00 91.81 91 ILE A CA 1
ATOM 710 C C . ILE A 1 91 ? 7.371 -9.820 -9.141 1.00 91.81 91 ILE A C 1
ATOM 712 O O . ILE A 1 91 ? 8.265 -10.638 -9.346 1.00 91.81 91 ILE A O 1
ATOM 716 N N . TRP A 1 92 ? 7.026 -8.907 -10.048 1.00 90.69 92 TRP A N 1
ATOM 717 C CA . TRP A 1 92 ? 7.666 -8.760 -11.356 1.00 90.69 92 TRP A CA 1
ATOM 718 C C . TRP A 1 92 ? 9.148 -8.354 -11.257 1.00 90.69 92 TRP A C 1
ATOM 720 O O . TRP A 1 92 ? 9.954 -8.822 -12.064 1.00 90.69 92 TRP A O 1
ATOM 730 N N . GLU A 1 93 ? 9.518 -7.583 -10.229 1.00 88.00 93 GLU A N 1
ATOM 731 C CA . GLU A 1 93 ? 10.900 -7.239 -9.846 1.00 88.00 93 GLU A CA 1
ATOM 732 C C . GLU A 1 93 ? 11.709 -8.452 -9.335 1.00 88.00 93 GLU A C 1
ATOM 734 O O . GLU A 1 93 ? 12.907 -8.343 -9.076 1.00 88.00 93 GLU A O 1
ATOM 739 N N . GLY A 1 94 ? 11.077 -9.624 -9.202 1.00 87.44 94 GLY A N 1
ATOM 740 C CA . GLY A 1 94 ? 11.723 -10.878 -8.812 1.00 87.44 94 GLY A CA 1
ATOM 741 C C . GLY A 1 94 ? 11.469 -11.295 -7.364 1.00 87.44 94 GLY A C 1
ATOM 742 O O . GLY A 1 94 ? 12.031 -12.295 -6.910 1.00 87.44 94 GLY A O 1
ATOM 743 N N . GLN A 1 95 ? 10.618 -10.578 -6.621 1.00 90.69 95 GLN A N 1
ATOM 744 C CA . GLN A 1 95 ? 10.197 -11.040 -5.300 1.00 90.69 95 GLN A CA 1
ATOM 745 C C . GLN A 1 95 ? 9.254 -12.239 -5.431 1.00 90.69 95 GLN A C 1
ATOM 747 O O . GLN A 1 95 ? 8.333 -12.260 -6.245 1.00 90.69 95 GLN A O 1
ATOM 752 N N . ASN A 1 96 ? 9.420 -13.236 -4.564 1.00 90.62 96 ASN A N 1
ATOM 753 C CA . ASN A 1 96 ? 8.386 -14.255 -4.425 1.00 90.62 96 ASN A CA 1
ATOM 754 C C . ASN A 1 96 ? 7.142 -13.666 -3.725 1.00 90.62 96 ASN A C 1
ATOM 756 O O . ASN A 1 96 ? 7.216 -12.686 -2.979 1.00 90.62 96 ASN A O 1
ATOM 760 N N . VAL A 1 97 ? 5.983 -14.296 -3.940 1.00 90.56 97 VAL A N 1
ATOM 761 C CA . VAL A 1 97 ? 4.687 -13.839 -3.401 1.00 90.56 97 VAL A CA 1
ATOM 762 C C . VAL A 1 97 ? 4.714 -13.689 -1.874 1.00 90.56 97 VAL A C 1
ATOM 764 O O . VAL A 1 97 ? 4.123 -12.756 -1.325 1.00 90.56 97 VAL A O 1
ATOM 767 N N . LEU A 1 98 ? 5.427 -14.580 -1.176 1.00 89.06 98 LEU A N 1
ATOM 768 C CA . LEU A 1 98 ? 5.547 -14.536 0.280 1.00 89.06 98 LEU A CA 1
ATOM 769 C C . LEU A 1 98 ? 6.323 -13.300 0.742 1.00 89.06 98 LEU A C 1
ATOM 771 O O . LEU A 1 98 ? 5.891 -12.643 1.680 1.00 89.06 98 LEU A O 1
ATOM 775 N N . ALA A 1 99 ? 7.417 -12.921 0.088 1.00 87.44 99 ALA A N 1
ATOM 776 C CA . ALA A 1 99 ? 8.181 -11.724 0.435 1.00 87.44 99 ALA A CA 1
ATOM 777 C C . ALA A 1 99 ? 7.354 -10.439 0.235 1.00 87.44 99 ALA A C 1
ATOM 779 O O . ALA A 1 99 ? 7.375 -9.551 1.090 1.00 87.44 99 ALA A O 1
ATOM 780 N N . ALA A 1 100 ? 6.556 -10.375 -0.836 1.00 89.69 100 ALA A N 1
ATOM 781 C CA . ALA A 1 100 ? 5.732 -9.207 -1.154 1.00 89.69 100 ALA A CA 1
ATOM 782 C C . ALA A 1 100 ? 4.539 -9.007 -0.192 1.00 89.69 100 ALA A C 1
ATOM 784 O O . ALA A 1 100 ? 4.134 -7.866 0.084 1.00 89.69 100 ALA A O 1
ATOM 785 N N . LEU A 1 101 ? 3.963 -10.106 0.320 1.00 90.94 101 LEU A N 1
ATOM 786 C CA . LEU A 1 101 ? 2.717 -10.091 1.100 1.00 90.94 101 LEU A CA 1
ATOM 787 C C . LEU A 1 101 ? 2.886 -10.426 2.591 1.00 90.94 101 LEU A C 1
ATOM 789 O O . LEU A 1 101 ? 2.060 -10.000 3.403 1.00 90.94 101 LEU A O 1
ATOM 793 N N . SER A 1 102 ? 3.931 -11.160 2.981 1.00 91.75 102 SER A N 1
ATOM 794 C CA . SER A 1 102 ? 4.101 -11.637 4.363 1.00 91.75 102 SER A CA 1
ATOM 795 C C . SER A 1 102 ? 4.159 -10.537 5.420 1.00 91.75 102 SER A C 1
ATOM 797 O O . SER A 1 102 ? 3.547 -10.760 6.462 1.00 91.75 102 SER A O 1
ATOM 799 N N . PRO A 1 103 ? 4.763 -9.346 5.213 1.00 93.31 103 PRO A N 1
ATOM 800 C CA . PRO A 1 103 ? 4.756 -8.317 6.253 1.00 93.31 103 PRO A CA 1
ATOM 801 C C . PRO A 1 103 ? 3.334 -7.861 6.586 1.00 93.31 103 PRO A C 1
ATOM 803 O O . PRO A 1 103 ? 2.994 -7.652 7.749 1.00 93.31 103 PRO A O 1
ATOM 806 N N . PHE A 1 104 ? 2.476 -7.771 5.566 1.00 94.75 104 PHE A N 1
ATOM 807 C CA . PHE A 1 104 ? 1.085 -7.380 5.736 1.00 94.75 104 PHE A CA 1
ATOM 808 C C . PHE A 1 104 ? 0.304 -8.456 6.503 1.00 94.75 104 PHE A C 1
ATOM 810 O O . PHE A 1 104 ? -0.331 -8.173 7.522 1.00 94.75 104 PHE A O 1
ATOM 817 N N . PHE A 1 105 ? 0.402 -9.716 6.066 1.00 94.88 105 PHE A N 1
ATOM 818 C CA . PHE A 1 105 ? -0.288 -10.826 6.726 1.00 94.88 105 PHE A CA 1
ATOM 819 C C . PHE A 1 105 ? 0.248 -11.118 8.130 1.00 94.88 105 PHE A C 1
ATOM 821 O O . PHE A 1 105 ? -0.540 -11.446 9.013 1.00 94.88 105 PHE A O 1
ATOM 828 N N . ALA A 1 106 ? 1.548 -10.947 8.375 1.00 96.88 106 ALA A N 1
ATOM 829 C CA . ALA A 1 106 ? 2.144 -11.123 9.695 1.00 96.88 106 ALA A CA 1
ATOM 830 C C . ALA A 1 106 ? 1.526 -10.155 10.710 1.00 96.88 106 ALA A C 1
ATOM 832 O O . ALA A 1 106 ? 1.112 -10.585 11.786 1.00 96.88 106 ALA A O 1
ATOM 833 N N . ILE A 1 107 ? 1.382 -8.872 10.356 1.00 98.00 107 ILE A N 1
ATOM 834 C CA . ILE A 1 107 ? 0.734 -7.887 11.233 1.00 98.00 107 ILE A CA 1
ATOM 835 C C . ILE A 1 107 ? -0.743 -8.213 11.451 1.00 98.00 107 ILE A C 1
ATOM 837 O O . ILE A 1 107 ? -1.214 -8.135 12.587 1.00 98.00 107 ILE A O 1
ATOM 841 N N . LEU A 1 108 ? -1.471 -8.632 10.412 1.00 97.38 108 LEU A N 1
ATOM 842 C CA . LEU A 1 108 ? -2.871 -9.028 10.572 1.00 97.38 108 LEU A CA 1
ATOM 843 C C . LEU A 1 108 ? -3.030 -10.243 11.491 1.00 97.38 108 LEU A C 1
ATOM 845 O O . LEU A 1 108 ? -3.862 -10.206 12.396 1.00 97.38 108 LEU A O 1
ATOM 849 N N . VAL A 1 109 ? -2.233 -11.296 11.301 1.00 97.88 109 VAL A N 1
ATOM 850 C CA . VAL A 1 109 ? -2.313 -12.528 12.100 1.00 97.88 109 VAL A CA 1
ATOM 851 C C . VAL A 1 109 ? -1.879 -12.264 13.539 1.00 97.88 109 VAL A C 1
ATOM 853 O O . VAL A 1 109 ? -2.651 -12.508 14.467 1.00 97.88 109 VAL A O 1
ATOM 856 N N . LEU A 1 110 ? -0.678 -11.716 13.746 1.00 98.25 110 LEU A N 1
ATOM 857 C CA . LEU A 1 110 ? -0.138 -11.460 15.085 1.00 98.25 110 LEU A CA 1
ATOM 858 C C . LEU A 1 110 ? -0.971 -10.416 15.836 1.00 98.25 110 LEU A C 1
ATOM 860 O O . LEU A 1 110 ? -1.268 -10.592 17.019 1.00 98.25 110 LEU A O 1
ATOM 864 N N . GLY A 1 111 ? -1.404 -9.361 15.144 1.00 98.06 111 GLY A N 1
ATOM 865 C CA . GLY A 1 111 ? -2.283 -8.341 15.701 1.00 98.06 111 GLY A CA 1
ATOM 866 C C . GLY A 1 111 ? -3.644 -8.909 16.097 1.00 98.06 111 GLY A C 1
ATOM 867 O O . GLY A 1 111 ? -4.127 -8.624 17.192 1.00 98.06 111 GLY A O 1
ATOM 868 N N . SER A 1 112 ? -4.249 -9.759 15.263 1.00 97.88 112 SER A N 1
ATOM 869 C CA . SER A 1 112 ? -5.545 -10.380 15.574 1.00 97.88 112 SER A CA 1
ATOM 870 C C . SER A 1 112 ? -5.445 -11.351 16.749 1.00 97.88 112 SER A C 1
ATOM 872 O O . SER A 1 112 ? -6.296 -11.323 17.641 1.00 97.88 112 SER A O 1
ATOM 874 N N . LEU A 1 113 ? -4.378 -12.155 16.815 1.00 98.12 113 LEU A N 1
ATOM 875 C CA . LEU A 1 113 ? -4.088 -13.011 17.970 1.00 98.12 113 LEU A CA 1
ATOM 876 C C . LEU A 1 113 ? -3.925 -12.178 19.247 1.00 98.12 113 LEU A C 1
ATOM 878 O O . LEU A 1 113 ? -4.500 -12.506 20.288 1.00 98.12 113 LEU A O 1
ATOM 882 N N . TRP A 1 114 ? -3.203 -11.059 19.168 1.00 97.88 114 TRP A N 1
ATOM 883 C CA . TRP A 1 114 ? -3.049 -10.133 20.286 1.00 97.88 114 TRP A CA 1
ATOM 884 C C . TRP A 1 114 ? -4.387 -9.520 20.730 1.00 97.88 114 TRP A C 1
ATOM 886 O O . TRP A 1 114 ? -4.678 -9.497 21.931 1.00 97.88 114 TRP A O 1
ATOM 896 N N . LEU A 1 115 ? -5.239 -9.090 19.791 1.00 97.50 115 LEU A N 1
ATOM 897 C CA . LEU A 1 115 ? -6.589 -8.592 20.088 1.00 97.50 115 LEU A CA 1
ATOM 898 C C . LEU A 1 115 ? -7.446 -9.660 20.771 1.00 97.50 115 LEU A C 1
ATOM 900 O O . LEU A 1 115 ? -8.113 -9.366 21.765 1.00 97.50 115 LEU A O 1
ATOM 904 N N . PHE A 1 116 ? -7.390 -10.901 20.289 1.00 96.69 116 PHE A N 1
ATOM 905 C CA . PHE A 1 116 ? -8.116 -12.028 20.866 1.00 96.69 116 PHE A CA 1
ATOM 906 C C . PHE A 1 116 ? -7.681 -12.322 22.306 1.00 96.69 116 PHE A C 1
ATOM 908 O O . PHE A 1 116 ? -8.521 -12.450 23.203 1.00 96.69 116 PHE A O 1
ATOM 915 N N . VAL A 1 117 ? -6.371 -12.341 22.571 1.00 97.06 117 VAL A N 1
ATOM 916 C CA . VAL A 1 117 ? -5.833 -12.501 23.931 1.00 97.06 117 VAL A CA 1
ATOM 917 C C . VAL A 1 117 ? -6.274 -11.347 24.838 1.00 97.06 117 VAL A C 1
ATOM 919 O O . VAL A 1 117 ? -6.657 -11.581 25.989 1.00 97.06 117 VAL A O 1
ATOM 922 N N . ARG A 1 118 ? -6.273 -10.099 24.347 1.00 94.94 118 ARG A N 1
ATOM 923 C CA . ARG A 1 118 ? -6.779 -8.952 25.121 1.00 94.94 118 ARG A CA 1
ATOM 924 C C . ARG A 1 118 ? -8.272 -9.055 25.398 1.00 94.94 118 ARG A C 1
ATOM 926 O O . ARG A 1 118 ? -8.683 -8.755 26.518 1.00 94.94 118 ARG A O 1
ATOM 933 N N . HIS A 1 119 ? -9.064 -9.482 24.418 1.00 93.88 119 HIS A N 1
ATOM 934 C CA . HIS A 1 119 ? -10.503 -9.673 24.570 1.00 93.88 119 HIS A CA 1
ATOM 935 C C . HIS A 1 119 ? -10.808 -10.705 25.663 1.00 93.88 119 HIS A C 1
ATOM 937 O O . HIS A 1 119 ? -11.550 -10.392 26.594 1.00 93.88 119 HIS A O 1
ATOM 943 N N . LYS A 1 120 ? -10.138 -11.869 25.642 1.00 93.44 120 LYS A N 1
ATOM 944 C CA . LYS A 1 120 ? -10.255 -12.886 26.706 1.00 93.44 120 LYS A CA 1
ATOM 945 C C . LYS A 1 120 ? -9.918 -12.339 28.097 1.00 93.44 120 LYS A C 1
ATOM 947 O O . LYS A 1 120 ? -10.549 -12.717 29.077 1.00 93.44 120 LYS A O 1
ATOM 952 N N . LYS A 1 121 ? -8.963 -11.408 28.186 1.00 93.38 121 LYS A N 1
ATOM 953 C CA . LYS A 1 121 ? -8.578 -10.718 29.432 1.00 93.38 121 LYS A CA 1
ATOM 954 C C . LYS A 1 121 ? -9.468 -9.510 29.781 1.00 93.38 121 LYS A C 1
ATOM 956 O O . LYS A 1 121 ? -9.133 -8.769 30.701 1.00 93.38 121 LYS A O 1
ATOM 961 N N . GLY A 1 122 ? -10.552 -9.258 29.042 1.00 90.00 122 GLY A N 1
ATOM 962 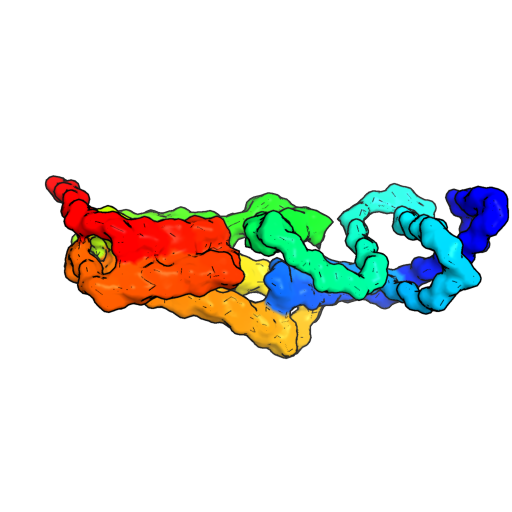C CA . GLY A 1 122 ? -11.454 -8.118 29.257 1.00 90.00 122 GLY A CA 1
ATOM 963 C C . GLY A 1 122 ? -10.855 -6.745 28.916 1.00 90.00 122 GLY A C 1
ATOM 964 O O . GLY A 1 122 ? -11.395 -5.725 29.333 1.00 90.00 122 GLY A O 1
ATOM 965 N N . LYS A 1 123 ? -9.734 -6.707 28.183 1.00 90.81 123 LYS A N 1
ATOM 966 C CA . LYS A 1 123 ? -8.983 -5.492 27.799 1.00 90.81 123 LYS A CA 1
ATOM 967 C C . LYS A 1 123 ? -8.961 -5.249 26.280 1.00 90.81 123 LYS A C 1
ATOM 969 O O . LYS A 1 123 ? -8.108 -4.501 25.803 1.00 90.81 123 LYS A O 1
ATOM 974 N N . GLY A 1 124 ? -9.800 -5.957 25.525 1.00 92.25 124 GLY A N 1
ATOM 975 C CA . GLY A 1 124 ? -9.890 -5.885 24.063 1.00 92.25 124 GLY A CA 1
ATOM 976 C C . GLY A 1 124 ? -11.254 -5.377 23.584 1.00 92.25 124 GLY A C 1
ATOM 977 O O . GLY A 1 124 ? -12.054 -4.933 24.409 1.00 92.25 124 GLY A O 1
ATOM 978 N N . PRO A 1 125 ? -11.533 -5.470 22.272 1.00 94.56 125 PRO A N 1
ATOM 979 C CA . PRO A 1 125 ? -12.788 -5.006 21.680 1.00 94.56 125 PRO A CA 1
ATOM 980 C C . PRO A 1 125 ? -14.007 -5.654 22.348 1.00 94.56 125 PRO A C 1
ATOM 982 O O . PRO A 1 125 ? -14.061 -6.875 22.483 1.00 94.56 125 PRO A O 1
ATOM 985 N N . GLY A 1 126 ? -14.973 -4.854 22.801 1.00 91.88 126 GLY A N 1
ATOM 986 C CA . GLY A 1 126 ? -16.137 -5.313 23.571 1.00 91.88 126 GLY A CA 1
ATOM 987 C C . GLY A 1 126 ? -17.447 -5.403 22.784 1.00 91.88 126 GLY A C 1
ATOM 988 O O . GLY A 1 126 ? -18.430 -5.929 23.307 1.00 91.88 126 GLY A O 1
ATOM 989 N N . SER A 1 127 ? -17.478 -4.895 21.553 1.00 93.62 127 SER A N 1
ATOM 990 C CA . SER A 1 127 ? -18.630 -4.940 20.647 1.00 93.62 127 SER A CA 1
ATOM 991 C C . SER A 1 127 ? -18.194 -5.214 19.211 1.00 93.62 127 SER A C 1
ATOM 993 O O . SER A 1 127 ? -17.015 -5.081 18.870 1.00 93.62 127 SER A O 1
ATOM 995 N N . LEU A 1 128 ? -19.147 -5.576 18.350 1.00 93.94 128 LEU A N 1
ATOM 996 C CA . LEU A 1 128 ? -18.863 -5.853 16.940 1.00 93.94 128 LEU A CA 1
ATOM 997 C C . LEU A 1 128 ? -18.252 -4.638 16.212 1.00 93.94 128 LEU A C 1
ATOM 999 O O . LEU A 1 128 ? -17.270 -4.779 15.489 1.00 93.94 128 LEU A O 1
ATOM 1003 N N . SER A 1 129 ? -18.760 -3.427 16.472 1.00 95.25 129 SER A N 1
ATOM 1004 C CA . SER A 1 129 ? -18.196 -2.184 15.925 1.00 95.25 129 SER A CA 1
ATOM 1005 C C . SER A 1 129 ? -16.739 -1.978 16.346 1.00 95.25 129 SER A C 1
ATOM 1007 O O . SER A 1 129 ? -15.916 -1.536 15.549 1.00 95.25 129 SER A O 1
ATOM 1009 N N . GLN A 1 130 ? -1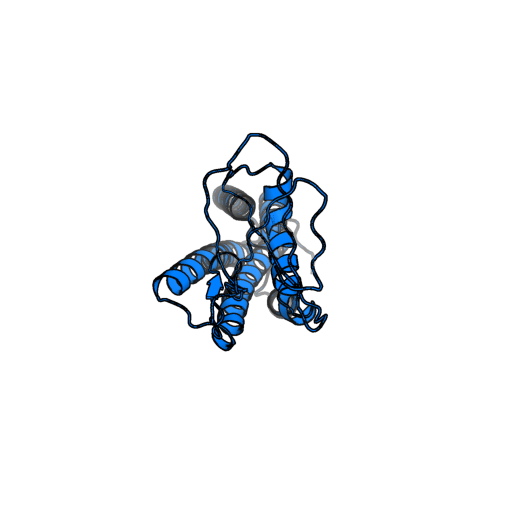6.398 -2.321 17.591 1.00 96.31 130 GLN A N 1
ATOM 1010 C CA . GLN A 1 130 ? -15.026 -2.228 18.084 1.00 96.31 130 GLN A CA 1
ATOM 1011 C C . GLN A 1 130 ? -14.104 -3.263 17.443 1.00 96.31 130 GLN A C 1
ATOM 1013 O O . GLN A 1 130 ? -12.955 -2.940 17.159 1.00 96.31 130 GLN A O 1
ATOM 1018 N N . TRP A 1 131 ? -14.596 -4.473 17.168 1.00 97.00 131 TRP A N 1
ATOM 1019 C CA . TRP A 1 131 ? -13.833 -5.473 16.420 1.00 97.00 131 TRP A CA 1
ATOM 1020 C C . TRP A 1 131 ? -13.519 -5.004 15.005 1.00 97.00 131 TRP A C 1
ATOM 1022 O O . TRP A 1 131 ? -12.365 -5.078 14.587 1.00 97.00 131 TRP A O 1
ATOM 1032 N N . PHE A 1 132 ? -14.508 -4.457 14.298 1.00 97.62 132 PHE A N 1
ATOM 1033 C CA . PHE A 1 132 ? -14.287 -3.877 12.977 1.00 97.62 132 PHE A CA 1
ATOM 1034 C C . PHE A 1 132 ? -13.285 -2.719 13.015 1.00 97.62 132 PHE A C 1
ATOM 1036 O O . PHE A 1 132 ? -12.367 -2.696 12.198 1.00 97.62 132 PHE A O 1
ATOM 1043 N N . ALA A 1 133 ? -13.385 -1.819 14.000 1.00 97.88 133 ALA A N 1
ATOM 1044 C CA . ALA A 1 133 ? -12.402 -0.752 14.171 1.00 97.88 133 ALA A CA 1
ATOM 1045 C C . ALA A 1 133 ? -11.007 -1.338 14.422 1.00 97.88 133 ALA A C 1
ATOM 1047 O O . ALA A 1 133 ? -10.066 -1.017 13.709 1.00 97.88 133 ALA A O 1
ATOM 1048 N N . SER A 1 134 ? -10.853 -2.253 15.379 1.00 98.06 134 SER A N 1
ATOM 1049 C CA . SER A 1 134 ? -9.539 -2.810 15.697 1.00 98.06 134 SER A CA 1
ATOM 1050 C C . SER A 1 134 ? -8.904 -3.564 14.527 1.00 98.06 134 SER A C 1
ATOM 1052 O O . SER A 1 134 ? -7.717 -3.378 14.272 1.00 98.06 134 SER A O 1
ATOM 1054 N N . LEU A 1 135 ? -9.672 -4.363 13.784 1.00 98.38 135 LEU A N 1
ATOM 1055 C CA . LEU A 1 135 ? -9.172 -5.062 12.597 1.00 98.38 135 LEU A CA 1
ATOM 1056 C C . LEU A 1 135 ? -8.852 -4.089 11.448 1.00 98.38 135 LEU A C 1
ATOM 1058 O O . LEU A 1 135 ? -7.829 -4.251 10.785 1.00 98.38 135 LEU A O 1
ATOM 1062 N N . GLY A 1 136 ? -9.662 -3.043 11.250 1.00 98.50 136 GLY A N 1
ATOM 1063 C CA . GLY A 1 136 ? -9.373 -1.978 10.285 1.00 98.50 136 GLY A CA 1
ATOM 1064 C C . GLY A 1 136 ? -8.089 -1.214 10.626 1.00 98.50 136 GLY A C 1
ATOM 1065 O O . GLY A 1 136 ? -7.240 -0.998 9.763 1.00 98.50 136 GLY A O 1
ATOM 1066 N N . GLY A 1 137 ? -7.892 -0.897 11.907 1.00 98.62 137 GLY A N 1
ATOM 1067 C CA . GLY A 1 137 ? -6.664 -0.294 12.419 1.00 98.62 137 GLY A CA 1
ATOM 1068 C C . GLY A 1 137 ? -5.434 -1.192 12.241 1.00 98.62 137 GLY A C 1
ATOM 1069 O O . GLY A 1 137 ? -4.372 -0.699 11.865 1.00 98.62 137 GLY A O 1
ATOM 1070 N N . LEU A 1 138 ? -5.573 -2.511 12.424 1.00 98.56 138 LEU A N 1
ATOM 1071 C CA . LEU A 1 138 ? -4.504 -3.467 12.112 1.00 98.56 138 LEU A CA 1
ATOM 1072 C C . LEU A 1 138 ? -4.177 -3.519 10.618 1.00 98.56 138 LEU A C 1
ATOM 1074 O O . LEU A 1 138 ? -3.004 -3.618 10.277 1.00 98.56 138 LEU A O 1
ATOM 1078 N N . ALA A 1 139 ? -5.168 -3.426 9.728 1.00 98.44 139 ALA A N 1
ATOM 1079 C CA . ALA A 1 139 ? -4.918 -3.379 8.287 1.00 98.44 139 ALA A CA 1
ATOM 1080 C C . ALA A 1 139 ? -4.149 -2.110 7.880 1.00 98.44 139 ALA A C 1
ATOM 1082 O O . ALA A 1 139 ? -3.224 -2.189 7.072 1.00 98.44 139 ALA A O 1
ATOM 1083 N N . TYR A 1 140 ? -4.451 -0.955 8.483 1.00 98.56 140 TYR A N 1
ATOM 1084 C CA . TYR A 1 140 ? -3.630 0.246 8.298 1.00 98.56 140 TYR A CA 1
ATOM 1085 C C . TYR A 1 140 ? -2.204 0.053 8.833 1.00 98.56 140 TYR A C 1
ATOM 1087 O O . TYR A 1 140 ? -1.244 0.341 8.119 1.00 98.56 140 TYR A O 1
ATOM 1095 N N . ALA A 1 141 ? -2.037 -0.517 10.032 1.00 98.56 141 ALA A N 1
ATOM 1096 C CA . ALA A 1 141 ? -0.708 -0.812 10.575 1.00 98.56 141 ALA A CA 1
ATOM 1097 C C . ALA A 1 141 ? 0.078 -1.764 9.658 1.00 98.56 141 ALA A C 1
ATOM 1099 O O . ALA A 1 141 ? 1.267 -1.562 9.419 1.00 98.56 141 ALA A O 1
ATOM 1100 N N . ALA A 1 142 ? -0.602 -2.768 9.102 1.00 98.06 142 ALA A N 1
ATOM 1101 C CA . ALA A 1 142 ? -0.034 -3.724 8.166 1.00 98.06 142 ALA A CA 1
ATOM 1102 C C . ALA A 1 142 ? 0.481 -3.040 6.891 1.00 98.06 142 ALA A C 1
ATOM 1104 O O . ALA A 1 142 ? 1.564 -3.385 6.423 1.00 98.06 142 ALA A O 1
ATOM 1105 N N . SER A 1 143 ? -0.228 -2.036 6.359 1.00 96.88 143 SER A N 1
ATOM 1106 C CA . SER A 1 143 ? 0.272 -1.228 5.237 1.00 96.88 143 SER A CA 1
ATOM 1107 C C . SER A 1 143 ? 1.525 -0.433 5.594 1.00 96.88 143 SER A C 1
ATOM 1109 O O . SER A 1 143 ? 2.488 -0.482 4.836 1.00 96.88 143 SER A O 1
ATOM 1111 N N . ALA A 1 144 ? 1.548 0.244 6.747 1.00 97.81 144 ALA A N 1
ATOM 1112 C CA . ALA A 1 144 ? 2.725 1.002 7.182 1.00 97.81 144 ALA A CA 1
ATOM 1113 C C . ALA A 1 144 ? 3.963 0.098 7.313 1.00 97.81 144 ALA A C 1
ATOM 1115 O O . ALA A 1 144 ? 5.028 0.401 6.774 1.00 97.81 144 ALA A O 1
ATOM 1116 N N . VAL A 1 145 ? 3.808 -1.051 7.977 1.00 97.69 145 VAL A N 1
ATOM 1117 C CA . VAL A 1 145 ? 4.887 -2.034 8.149 1.00 97.69 145 VAL A CA 1
ATOM 1118 C C . VAL A 1 145 ? 5.320 -2.627 6.810 1.00 97.69 145 VAL A C 1
ATOM 1120 O O . VAL A 1 145 ? 6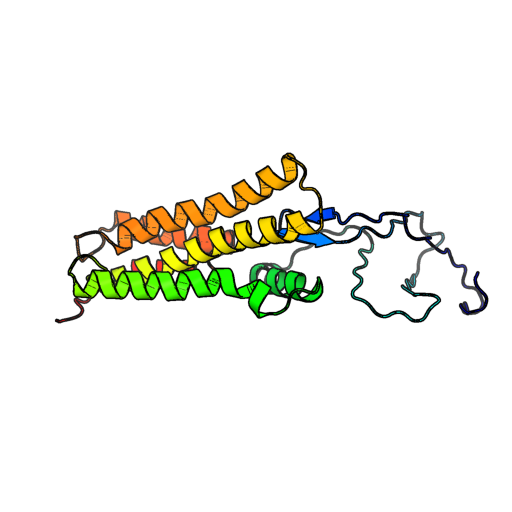.517 -2.786 6.584 1.00 97.69 145 VAL A O 1
ATOM 1123 N N . ALA A 1 146 ? 4.383 -2.925 5.907 1.00 95.94 146 ALA A N 1
ATOM 1124 C CA . ALA A 1 146 ? 4.714 -3.454 4.589 1.00 95.94 146 ALA A CA 1
ATOM 1125 C C . ALA A 1 146 ? 5.537 -2.462 3.753 1.00 95.94 146 ALA A C 1
ATOM 1127 O O . ALA A 1 146 ? 6.512 -2.886 3.137 1.00 95.94 146 ALA A O 1
ATOM 1128 N N . SER A 1 147 ? 5.205 -1.168 3.767 1.00 96.00 147 SER A N 1
ATOM 1129 C CA . SER A 1 147 ? 5.994 -0.141 3.070 1.00 96.00 147 SER A CA 1
ATOM 1130 C C . SER A 1 147 ? 7.406 -0.014 3.646 1.00 96.00 147 SER A C 1
ATOM 1132 O O . SER A 1 147 ? 8.378 -0.016 2.894 1.00 96.00 147 SER A O 1
ATOM 1134 N N . LEU A 1 148 ? 7.549 0.011 4.977 1.00 96.94 148 LEU A N 1
ATOM 1135 C CA . LEU A 1 148 ? 8.871 0.067 5.616 1.00 96.94 148 LEU A CA 1
ATOM 1136 C C . LEU A 1 148 ? 9.698 -1.196 5.345 1.00 96.94 148 LEU A C 1
ATOM 1138 O O . LEU A 1 148 ? 10.893 -1.104 5.078 1.00 96.94 148 LEU A O 1
ATOM 1142 N N . HIS A 1 149 ? 9.072 -2.374 5.370 1.00 95.81 149 HIS A N 1
ATOM 1143 C CA . HIS A 1 149 ? 9.736 -3.624 5.011 1.00 95.81 149 HIS A CA 1
ATOM 1144 C C . HIS A 1 149 ? 10.240 -3.605 3.563 1.00 95.81 149 HIS A C 1
ATOM 1146 O O . HIS A 1 149 ? 11.371 -4.010 3.312 1.00 95.81 149 HIS A O 1
ATOM 1152 N N . GLN A 1 150 ? 9.421 -3.136 2.618 1.00 95.75 150 GLN A N 1
ATOM 1153 C CA . GLN A 1 150 ? 9.807 -3.054 1.208 1.00 95.75 150 GLN A CA 1
ATOM 1154 C C . GLN A 1 150 ? 10.974 -2.082 1.000 1.00 95.75 150 GLN A C 1
ATOM 1156 O O . GLN A 1 150 ? 11.947 -2.443 0.347 1.00 95.75 150 GLN A O 1
ATOM 1161 N N . MET A 1 151 ? 10.978 -0.937 1.688 1.00 96.50 151 MET A N 1
ATOM 1162 C CA . MET A 1 151 ? 12.130 -0.030 1.699 1.00 96.50 151 MET A CA 1
ATOM 1163 C C . MET A 1 151 ? 13.407 -0.705 2.228 1.00 96.50 151 MET A C 1
ATOM 1165 O O . MET A 1 151 ? 14.470 -0.583 1.623 1.00 96.50 151 MET A O 1
ATOM 1169 N N . LEU A 1 152 ? 13.318 -1.452 3.336 1.00 95.25 152 LEU A N 1
ATOM 1170 C CA . LEU A 1 152 ? 14.460 -2.188 3.898 1.00 95.25 152 LEU A CA 1
ATOM 1171 C C . LEU A 1 152 ? 14.962 -3.301 2.970 1.00 95.25 152 LEU A C 1
ATOM 1173 O O . LEU A 1 152 ? 16.157 -3.599 2.954 1.00 95.25 152 LEU A O 1
ATOM 1177 N N . LEU A 1 153 ? 14.061 -3.937 2.222 1.00 94.19 153 LEU A N 1
ATOM 1178 C CA . LEU A 1 153 ? 14.420 -4.932 1.220 1.00 94.19 153 LEU A CA 1
ATOM 1179 C C . LEU A 1 153 ? 15.133 -4.270 0.035 1.00 94.19 153 LEU A C 1
ATOM 1181 O O . LEU A 1 153 ? 16.214 -4.718 -0.343 1.00 94.19 153 LEU A O 1
ATOM 1185 N N . ALA A 1 154 ? 14.577 -3.179 -0.491 1.00 94.44 154 ALA A N 1
ATOM 1186 C CA . ALA A 1 154 ? 15.144 -2.436 -1.610 1.00 94.44 154 ALA A CA 1
ATOM 1187 C C . ALA A 1 154 ? 16.523 -1.836 -1.283 1.00 94.44 154 ALA A C 1
ATOM 1189 O O . ALA A 1 154 ? 17.409 -1.843 -2.137 1.00 94.44 154 ALA A O 1
ATOM 1190 N N . ALA A 1 155 ? 16.757 -1.433 -0.027 1.00 95.12 155 ALA A N 1
ATOM 1191 C CA . ALA A 1 155 ? 18.057 -0.956 0.461 1.00 95.12 155 ALA A CA 1
ATOM 1192 C C . ALA A 1 155 ? 19.206 -1.969 0.279 1.00 95.12 155 ALA A C 1
ATOM 1194 O O . ALA A 1 155 ? 20.376 -1.592 0.316 1.00 95.12 155 ALA A O 1
ATOM 1195 N N . ARG A 1 156 ? 18.895 -3.262 0.098 1.00 93.38 156 ARG A N 1
ATOM 1196 C CA . ARG A 1 156 ? 19.897 -4.307 -0.178 1.00 93.38 156 ARG A CA 1
ATOM 1197 C C . ARG A 1 156 ? 20.402 -4.283 -1.621 1.00 93.38 156 ARG A C 1
ATOM 1199 O O . ARG A 1 156 ? 21.454 -4.853 -1.891 1.00 93.38 156 ARG A O 1
ATOM 1206 N N . PHE A 1 157 ? 19.651 -3.664 -2.529 1.00 91.62 157 PHE A N 1
ATOM 1207 C CA . PHE A 1 157 ? 19.908 -3.672 -3.970 1.00 91.62 157 PHE A CA 1
ATOM 1208 C C . PHE A 1 157 ? 20.233 -2.280 -4.513 1.00 91.62 157 PHE A C 1
ATOM 1210 O O . PHE A 1 157 ? 21.049 -2.154 -5.428 1.00 91.62 157 PHE A O 1
ATOM 1217 N N . ALA A 1 158 ? 19.615 -1.244 -3.946 1.00 94.25 158 ALA A N 1
ATOM 1218 C CA . ALA A 1 158 ? 19.758 0.137 -4.374 1.00 94.25 158 ALA A CA 1
ATOM 1219 C C . ALA A 1 158 ? 20.145 1.045 -3.193 1.00 94.25 158 ALA A C 1
ATOM 1221 O O . ALA A 1 158 ? 19.565 0.923 -2.109 1.00 94.25 158 ALA A O 1
ATOM 1222 N N . PRO A 1 159 ? 21.081 1.995 -3.380 1.00 94.88 159 PRO A N 1
ATOM 1223 C CA . PRO A 1 159 ? 21.251 3.081 -2.427 1.00 94.88 159 PRO A CA 1
ATOM 1224 C C . PRO A 1 159 ? 19.964 3.913 -2.378 1.00 94.88 159 PRO A C 1
ATOM 1226 O O . PRO A 1 159 ? 19.335 4.147 -3.409 1.00 94.88 159 PRO A O 1
ATOM 1229 N N . ILE A 1 160 ? 19.589 4.381 -1.186 1.00 96.62 160 ILE A N 1
ATOM 1230 C CA . ILE A 1 160 ? 18.380 5.186 -0.985 1.00 96.62 160 ILE A CA 1
ATOM 1231 C C . ILE A 1 160 ? 18.788 6.648 -0.765 1.00 96.62 160 ILE A C 1
ATOM 1233 O O . ILE A 1 160 ? 19.318 6.978 0.300 1.00 96.62 160 ILE A O 1
ATOM 1237 N N . PRO A 1 161 ? 18.546 7.549 -1.735 1.00 96.25 161 PRO A N 1
ATOM 1238 C CA . PRO A 1 161 ? 18.747 8.979 -1.538 1.00 96.25 161 PRO A CA 1
ATOM 1239 C C . PRO A 1 161 ? 17.861 9.519 -0.409 1.00 96.25 161 PRO A C 1
ATOM 1241 O O . PRO A 1 161 ? 16.717 9.095 -0.245 1.00 96.25 161 PRO A O 1
ATOM 1244 N N . ALA A 1 162 ? 18.345 10.522 0.331 1.00 96.88 162 ALA A N 1
ATOM 1245 C CA . ALA A 1 162 ? 17.615 11.101 1.468 1.00 96.88 162 ALA A CA 1
ATOM 1246 C C . ALA A 1 162 ? 16.203 11.606 1.099 1.00 96.88 162 ALA A C 1
ATOM 1248 O O . ALA A 1 162 ? 15.262 11.480 1.886 1.00 96.88 162 ALA A O 1
ATOM 1249 N N . ARG A 1 163 ? 16.040 12.137 -0.121 1.00 97.00 163 ARG A N 1
ATOM 1250 C CA . ARG A 1 163 ? 14.739 12.558 -0.658 1.00 97.00 163 ARG A CA 1
ATOM 1251 C C . ARG A 1 163 ? 13.766 11.382 -0.754 1.00 97.00 163 ARG A C 1
ATOM 1253 O O . ARG A 1 163 ? 12.651 11.472 -0.254 1.00 97.00 163 ARG A O 1
ATOM 1260 N N . ASP A 1 164 ? 14.195 10.280 -1.358 1.00 97.25 164 ASP A N 1
ATOM 1261 C CA . ASP A 1 164 ? 13.334 9.132 -1.654 1.00 97.25 164 ASP A CA 1
ATOM 1262 C C . ASP A 1 164 ? 13.016 8.333 -0.374 1.00 97.25 164 ASP A C 1
ATOM 1264 O O . ASP A 1 164 ? 11.894 7.848 -0.189 1.00 97.25 164 ASP A O 1
ATOM 1268 N N . PHE A 1 165 ? 13.960 8.305 0.576 1.00 97.31 165 PHE A N 1
ATOM 1269 C CA . PHE A 1 165 ? 13.711 7.858 1.950 1.00 97.31 165 PHE A CA 1
ATOM 1270 C C . PHE A 1 165 ? 12.587 8.669 2.609 1.00 97.31 165 PHE A C 1
ATOM 1272 O O . PHE A 1 165 ? 11.646 8.098 3.161 1.00 97.31 165 PHE A O 1
ATOM 1279 N N . THR A 1 166 ? 12.655 10.002 2.516 1.00 97.31 166 THR A N 1
ATOM 1280 C CA . THR A 1 166 ? 11.656 10.900 3.118 1.00 97.31 166 THR A CA 1
ATOM 1281 C C . THR A 1 166 ? 10.279 10.691 2.496 1.00 97.31 166 THR A C 1
ATOM 1283 O O . THR A 1 166 ? 9.305 10.572 3.234 1.00 97.31 166 THR A O 1
ATOM 1286 N N . ILE A 1 167 ? 10.193 10.557 1.167 1.00 97.44 167 ILE A N 1
ATOM 1287 C CA . ILE A 1 167 ? 8.931 10.253 0.470 1.00 97.44 167 ILE A CA 1
ATOM 1288 C C . ILE A 1 167 ? 8.320 8.958 1.014 1.00 97.44 167 ILE A C 1
ATOM 1290 O O . ILE A 1 167 ? 7.148 8.930 1.393 1.00 97.44 167 ILE A O 1
ATOM 1294 N N . THR A 1 168 ? 9.124 7.900 1.122 1.00 97.12 168 THR A N 1
ATOM 1295 C CA . THR A 1 168 ? 8.653 6.603 1.624 1.00 97.12 168 THR A CA 1
ATOM 1296 C C . THR A 1 168 ? 8.179 6.694 3.074 1.00 97.12 168 THR A C 1
ATOM 1298 O O . THR A 1 168 ? 7.133 6.145 3.428 1.00 97.12 168 THR A O 1
ATOM 1301 N N . LEU A 1 169 ? 8.913 7.420 3.920 1.00 97.75 169 LEU A N 1
ATOM 1302 C CA . LEU A 1 169 ? 8.537 7.635 5.313 1.00 97.75 169 LEU A CA 1
ATOM 1303 C C . LEU A 1 169 ? 7.230 8.428 5.428 1.00 97.75 169 LEU A C 1
ATOM 1305 O O . LEU A 1 169 ? 6.378 8.086 6.251 1.00 97.75 169 LEU A O 1
ATOM 1309 N N . THR A 1 170 ? 7.027 9.434 4.574 1.00 97.12 170 THR A N 1
ATOM 1310 C CA . THR A 1 170 ? 5.758 10.163 4.489 1.00 97.12 170 THR A CA 1
ATOM 1311 C C . THR A 1 170 ? 4.621 9.215 4.108 1.00 97.12 170 THR A C 1
ATOM 1313 O O . THR A 1 170 ? 3.625 9.164 4.833 1.00 97.12 170 THR A O 1
ATOM 1316 N N . ILE A 1 171 ? 4.796 8.396 3.064 1.00 95.12 171 ILE A N 1
ATOM 1317 C CA . ILE A 1 171 ? 3.802 7.400 2.626 1.00 95.12 171 ILE A CA 1
ATOM 1318 C C . ILE A 1 171 ? 3.473 6.413 3.752 1.00 95.12 171 ILE A C 1
ATOM 1320 O O . ILE A 1 171 ? 2.302 6.121 3.970 1.00 95.12 171 ILE A O 1
ATOM 1324 N N . ALA A 1 172 ? 4.470 5.933 4.502 1.00 97.50 172 ALA A N 1
ATOM 1325 C CA . ALA A 1 172 ? 4.270 4.989 5.604 1.00 97.50 172 ALA A CA 1
ATOM 1326 C C . ALA A 1 172 ? 3.661 5.633 6.865 1.00 97.50 172 ALA A C 1
ATOM 1328 O O . ALA A 1 172 ? 2.968 4.958 7.633 1.00 97.50 172 ALA A O 1
ATOM 1329 N N . SER A 1 173 ? 3.881 6.931 7.089 1.00 98.12 173 SER A N 1
ATOM 1330 C CA . SER A 1 173 ? 3.367 7.625 8.277 1.00 98.12 173 SER A CA 1
ATOM 1331 C C . SER A 1 173 ? 1.848 7.810 8.244 1.00 98.12 173 SER A C 1
ATOM 1333 O O . SER A 1 173 ? 1.198 7.684 9.279 1.00 98.12 173 SER A O 1
ATOM 1335 N N . ILE A 1 174 ? 1.260 8.013 7.063 1.00 97.12 174 ILE A N 1
ATOM 1336 C CA . ILE A 1 174 ? -0.193 8.139 6.877 1.00 97.12 174 ILE A CA 1
ATOM 1337 C C . ILE A 1 174 ? -0.948 6.904 7.415 1.00 97.12 174 ILE A C 1
ATOM 1339 O O . ILE A 1 174 ? -1.743 7.061 8.347 1.00 97.12 174 ILE A O 1
ATOM 1343 N N . PRO A 1 175 ? -0.712 5.669 6.919 1.00 98.00 175 PRO A N 1
ATOM 1344 C CA . PRO A 1 175 ? -1.354 4.480 7.461 1.00 98.00 175 PRO A CA 1
ATOM 1345 C C . PRO A 1 175 ? -0.998 4.240 8.931 1.00 98.00 175 PRO A C 1
ATOM 1347 O O . PRO A 1 175 ? -1.846 3.757 9.676 1.00 98.00 175 PRO A O 1
ATOM 1350 N N . ALA A 1 176 ? 0.199 4.611 9.396 1.00 98.56 176 ALA A N 1
ATOM 1351 C CA . ALA A 1 176 ? 0.546 4.487 10.812 1.00 98.56 176 ALA A CA 1
ATOM 1352 C C . ALA A 1 176 ? -0.328 5.392 11.704 1.00 98.56 176 ALA A C 1
ATOM 1354 O O . ALA A 1 176 ? -0.845 4.941 12.727 1.00 98.56 176 ALA A O 1
ATOM 1355 N N . ILE A 1 177 ? -0.556 6.644 11.296 1.00 98.56 177 ILE A N 1
ATOM 1356 C CA . ILE A 1 177 ? -1.430 7.588 12.008 1.00 98.56 177 ILE A CA 1
ATOM 1357 C C . ILE A 1 177 ? -2.876 7.081 12.002 1.00 98.56 177 ILE A C 1
ATOM 1359 O O . ILE A 1 177 ? -3.511 7.025 13.061 1.00 98.56 177 ILE A O 1
ATOM 1363 N N . LEU A 1 178 ? -3.387 6.650 10.841 1.00 98.56 178 LEU A N 1
ATOM 1364 C CA . LEU A 1 178 ? -4.732 6.070 10.737 1.00 98.56 178 LEU A CA 1
ATOM 1365 C C . LEU A 1 178 ? -4.878 4.834 11.633 1.00 98.56 178 LEU A C 1
ATOM 1367 O O . LEU A 1 178 ? -5.884 4.701 12.333 1.00 98.56 178 LEU A O 1
ATOM 1371 N N . ALA A 1 179 ? -3.864 3.966 11.671 1.00 98.62 179 ALA A N 1
ATOM 1372 C CA . ALA A 1 179 ? -3.843 2.795 12.537 1.00 98.62 179 ALA A CA 1
ATOM 1373 C C . ALA A 1 179 ? -3.967 3.177 14.012 1.00 98.62 179 ALA A C 1
ATOM 1375 O O . ALA A 1 179 ? -4.816 2.624 14.708 1.00 98.62 179 ALA A O 1
ATOM 1376 N N . VAL A 1 180 ? -3.174 4.143 14.487 1.00 98.50 180 VAL A N 1
ATOM 1377 C CA . VAL A 1 180 ? -3.216 4.603 15.885 1.00 98.50 180 VAL A CA 1
ATOM 1378 C C . VAL A 1 180 ? -4.596 5.157 16.239 1.00 98.50 180 VAL A C 1
ATOM 1380 O O . VAL A 1 180 ? -5.177 4.751 17.247 1.00 98.50 180 VAL A O 1
ATOM 1383 N N . ILE A 1 181 ? -5.154 6.040 15.405 1.00 98.31 181 ILE A N 1
ATOM 1384 C CA . ILE A 1 181 ? -6.477 6.640 15.639 1.00 98.31 181 ILE A CA 1
ATOM 1385 C C . ILE A 1 181 ? -7.553 5.550 15.724 1.00 98.31 181 ILE A C 1
ATOM 1387 O O . ILE A 1 181 ? -8.320 5.492 16.689 1.00 98.31 181 ILE A O 1
ATOM 1391 N N . VAL A 1 182 ? -7.595 4.661 14.732 1.00 98.38 182 VAL A N 1
ATOM 1392 C CA . VAL A 1 182 ? -8.652 3.653 14.612 1.00 98.38 182 VAL A CA 1
ATOM 1393 C C . VAL A 1 182 ? -8.506 2.547 15.670 1.00 98.38 182 VAL A C 1
ATOM 1395 O O . VAL A 1 182 ? -9.509 2.127 16.254 1.00 98.38 182 VAL A O 1
ATOM 1398 N N . LEU A 1 183 ? -7.280 2.122 16.004 1.00 97.81 183 LEU A N 1
ATOM 1399 C CA . LEU A 1 183 ? -7.030 1.176 17.101 1.00 97.81 183 LEU A CA 1
ATOM 1400 C C . LEU A 1 183 ? -7.432 1.760 18.456 1.00 97.81 183 LEU A C 1
ATOM 1402 O O . LEU A 1 183 ? -8.022 1.042 19.264 1.00 97.81 183 LEU A O 1
ATOM 1406 N N . ASN A 1 184 ? -7.174 3.048 18.698 1.00 96.88 184 ASN A N 1
ATOM 1407 C CA . ASN A 1 184 ? -7.596 3.715 19.931 1.00 96.88 184 ASN A CA 1
ATOM 1408 C C . ASN A 1 184 ? -9.122 3.707 20.087 1.00 96.88 184 ASN A C 1
ATOM 1410 O O . ASN A 1 184 ? -9.620 3.446 21.183 1.00 96.88 184 ASN A O 1
ATOM 1414 N N . TYR A 1 185 ? -9.874 3.912 19.000 1.00 96.12 185 TYR A N 1
ATOM 1415 C CA . TYR A 1 185 ? -11.328 3.738 19.027 1.00 96.12 185 TYR A CA 1
ATOM 1416 C C . TYR A 1 185 ? -11.724 2.278 19.274 1.00 9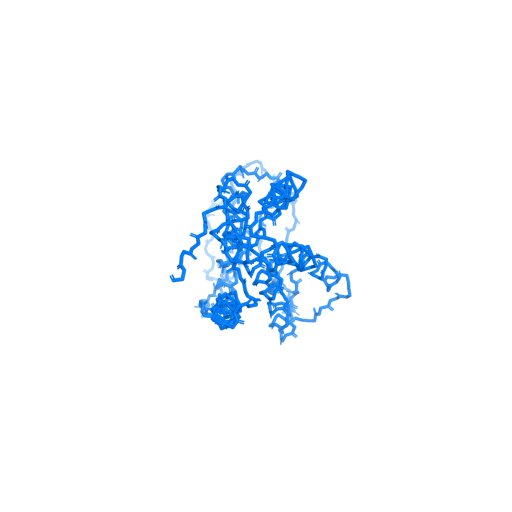6.12 185 TYR A C 1
ATOM 1418 O O . TYR A 1 185 ? -12.548 2.011 20.148 1.00 96.12 185 TYR A O 1
ATOM 1426 N N . GLY A 1 186 ? -11.122 1.312 18.580 1.00 95.44 186 GLY A N 1
ATOM 1427 C CA . GLY A 1 186 ? -11.452 -0.106 18.768 1.00 95.44 186 GLY A CA 1
ATOM 1428 C C . GLY A 1 186 ? -11.143 -0.648 20.173 1.00 95.44 186 GLY A C 1
ATOM 1429 O O . GLY A 1 186 ? -11.857 -1.514 20.675 1.00 95.44 186 GLY A O 1
ATOM 1430 N N . LEU A 1 187 ? -10.129 -0.101 20.848 1.00 95.38 187 LEU A N 1
ATOM 1431 C CA . LEU A 1 187 ? -9.672 -0.548 22.172 1.00 95.38 187 LEU A CA 1
ATOM 1432 C C . LEU A 1 187 ? -10.205 0.287 23.343 1.00 95.38 187 LEU A C 1
ATOM 1434 O O . LEU A 1 187 ? -9.839 0.041 24.496 1.00 95.38 187 LEU A O 1
ATOM 1438 N N . GLN A 1 188 ? -11.066 1.270 23.083 1.00 92.75 188 GLN A N 1
ATOM 1439 C CA . GLN A 1 188 ? -11.654 2.073 24.150 1.00 92.75 188 GLN A CA 1
ATOM 1440 C C . GLN A 1 188 ? -12.545 1.224 25.078 1.00 92.75 188 GLN A C 1
ATOM 1442 O O . GLN A 1 188 ? -13.178 0.254 24.663 1.00 92.75 188 GLN A O 1
ATOM 1447 N N . LYS A 1 189 ? -12.681 1.637 26.344 1.00 88.00 189 LYS A N 1
ATOM 1448 C CA . LYS A 1 189 ? -13.535 0.930 27.320 1.00 88.00 189 LYS A CA 1
ATOM 1449 C C . LYS A 1 189 ? -15.033 1.024 26.999 1.00 88.00 189 LYS A C 1
ATOM 1451 O O . LYS A 1 189 ? -15.790 0.110 27.312 1.00 88.00 189 LYS A O 1
ATOM 1456 N N . ALA A 1 190 ? -15.471 2.138 26.409 1.00 83.56 190 ALA A N 1
ATOM 1457 C CA . ALA A 1 190 ? -16.871 2.355 26.061 1.00 83.56 190 ALA A CA 1
ATOM 1458 C C . ALA A 1 190 ? -17.281 1.469 24.875 1.00 83.56 190 ALA A C 1
ATOM 1460 O O . ALA A 1 190 ? -16.768 1.633 23.770 1.00 83.56 190 ALA A O 1
ATOM 1461 N N . LYS A 1 191 ? -18.248 0.570 25.092 1.00 79.81 191 LYS A N 1
ATOM 1462 C CA . LYS A 1 191 ? -18.679 -0.429 24.094 1.00 79.81 191 LYS A CA 1
ATOM 1463 C C . LYS A 1 191 ? -19.433 0.155 22.891 1.00 79.81 191 LYS A C 1
ATOM 1465 O O . LYS A 1 191 ? -19.642 -0.543 21.900 1.00 79.81 191 LYS A O 1
ATOM 1470 N N . SER A 1 192 ? -19.833 1.422 22.965 1.00 86.88 192 SER A N 1
ATOM 1471 C CA . SER A 1 192 ? -20.545 2.148 21.914 1.00 86.88 192 SER A CA 1
ATOM 1472 C C . SER A 1 192 ? -19.797 3.412 21.501 1.00 86.88 192 SER A C 1
ATOM 1474 O O . SER A 1 192 ? -19.342 4.173 22.356 1.00 86.88 192 SER A O 1
ATOM 1476 N N . PHE A 1 193 ? -19.739 3.673 20.196 1.00 91.44 193 PHE A N 1
ATOM 1477 C CA . PHE A 1 193 ? -19.168 4.904 19.655 1.00 91.44 193 PHE A CA 1
ATOM 1478 C C . PHE A 1 193 ? -20.136 6.082 19.749 1.00 91.44 193 PHE A C 1
ATOM 1480 O O . PHE A 1 193 ? -21.301 5.965 19.353 1.00 91.44 193 PHE A O 1
ATOM 1487 N N . LYS A 1 194 ? -19.626 7.228 20.215 1.00 93.56 194 LYS A N 1
ATOM 1488 C CA . LYS A 1 194 ? -20.309 8.526 20.109 1.00 93.56 194 LYS A CA 1
ATOM 1489 C C . LYS A 1 194 ? -20.430 8.935 18.639 1.00 93.56 194 LYS A C 1
ATOM 1491 O O . LYS A 1 194 ? -19.644 8.489 17.804 1.00 93.56 194 LYS A O 1
ATOM 1496 N N . ILE A 1 195 ? -21.355 9.843 18.328 1.00 93.25 195 ILE A N 1
ATOM 1497 C CA . ILE A 1 195 ? -21.531 10.343 16.956 1.00 93.25 195 ILE A CA 1
ATOM 1498 C C . ILE A 1 195 ? -20.239 10.954 16.390 1.00 93.25 195 ILE A C 1
ATOM 1500 O O . ILE A 1 195 ? -19.865 10.651 15.264 1.00 93.25 195 ILE A O 1
ATOM 1504 N N . THR A 1 196 ? -19.486 11.701 17.203 1.00 94.50 196 THR A N 1
ATOM 1505 C CA . THR A 1 196 ? -18.194 12.288 16.809 1.00 94.50 196 THR A CA 1
ATOM 1506 C C . THR A 1 196 ? -17.153 11.230 16.443 1.00 94.50 196 THR A C 1
ATOM 1508 O O . THR A 1 196 ? -16.396 11.407 15.496 1.00 94.50 196 THR A O 1
ATOM 1511 N N . GLN A 1 197 ? -17.149 10.093 17.141 1.00 95.44 197 GLN A N 1
ATOM 1512 C CA . GLN A 1 197 ? -16.251 8.974 16.849 1.00 95.44 197 GLN A CA 1
ATOM 1513 C C . GLN A 1 197 ? -16.662 8.243 15.571 1.00 95.44 197 GLN A C 1
ATOM 1515 O O . GLN A 1 197 ? -15.799 7.828 14.806 1.00 95.44 197 GLN A O 1
ATOM 1520 N N . ARG A 1 198 ? -17.969 8.121 15.303 1.00 96.19 198 ARG A N 1
ATOM 1521 C CA . ARG A 1 198 ? -18.467 7.569 14.035 1.00 96.19 198 ARG A CA 1
ATOM 1522 C C . ARG A 1 198 ? -18.075 8.453 12.856 1.00 96.19 198 ARG A C 1
ATOM 1524 O O . ARG A 1 198 ? -17.582 7.927 11.868 1.00 96.19 198 ARG A O 1
ATOM 1531 N N . ILE A 1 199 ? -18.210 9.774 12.990 1.00 97.25 199 ILE A N 1
ATOM 1532 C CA . ILE A 1 199 ? -17.732 10.736 11.983 1.00 97.25 199 ILE A CA 1
ATOM 1533 C C . ILE A 1 199 ? -16.219 10.579 11.776 1.00 97.25 199 ILE A C 1
ATOM 1535 O O . ILE A 1 199 ? -15.772 10.491 10.637 1.00 97.25 199 ILE A O 1
ATOM 1539 N N . GLY A 1 200 ? -15.443 10.459 12.859 1.00 97.69 200 GLY A N 1
ATOM 1540 C CA . GLY A 1 200 ? -14.003 10.201 12.784 1.00 97.69 200 GLY A CA 1
ATOM 1541 C C . GLY A 1 200 ? -13.656 8.909 12.034 1.00 97.69 200 GLY A C 1
ATOM 1542 O O . GLY A 1 200 ? -12.774 8.924 11.185 1.00 97.69 200 GLY A O 1
ATOM 1543 N N . LEU A 1 201 ? -14.375 7.812 12.291 1.00 98.12 201 LEU A N 1
ATOM 1544 C CA . LEU A 1 201 ? -14.200 6.536 11.582 1.00 98.12 201 LEU A CA 1
ATOM 1545 C C . LEU A 1 201 ? -14.580 6.629 10.093 1.00 98.12 201 LEU A C 1
ATOM 1547 O O . LEU A 1 201 ? -13.899 6.050 9.248 1.00 98.12 201 LEU A O 1
ATOM 1551 N N . VAL A 1 202 ? -15.637 7.371 9.744 1.00 98.38 202 VAL A N 1
ATOM 1552 C CA . VAL A 1 202 ? -15.978 7.634 8.334 1.00 98.38 202 VAL A CA 1
ATOM 1553 C C . VAL A 1 202 ? -14.868 8.441 7.664 1.00 98.38 202 VAL A C 1
ATOM 1555 O O . VAL A 1 202 ? -14.416 8.068 6.585 1.00 98.38 202 VAL A O 1
ATOM 1558 N N . ALA A 1 203 ? -14.375 9.498 8.313 1.00 98.06 203 ALA A N 1
ATOM 1559 C CA . ALA A 1 203 ? -13.299 10.324 7.774 1.00 98.06 203 ALA A CA 1
ATOM 1560 C C . ALA A 1 203 ? -12.014 9.511 7.548 1.00 98.06 203 ALA A C 1
ATOM 1562 O O . ALA A 1 203 ? -11.433 9.576 6.466 1.00 98.06 203 ALA A O 1
ATOM 1563 N N . THR A 1 204 ? -11.593 8.692 8.519 1.00 98.12 204 THR A N 1
ATOM 1564 C CA . THR A 1 204 ? -10.408 7.836 8.353 1.00 98.12 204 THR A CA 1
ATOM 1565 C C . THR A 1 204 ? -10.613 6.751 7.299 1.00 98.12 204 THR A C 1
ATOM 1567 O O . THR A 1 204 ? -9.659 6.410 6.605 1.00 98.12 204 THR A O 1
ATOM 1570 N N . SER A 1 205 ? -11.832 6.228 7.131 1.00 98.12 205 SER A N 1
ATOM 1571 C CA . SER A 1 205 ? -12.171 5.317 6.032 1.00 98.12 205 SER A CA 1
ATOM 1572 C C . SER A 1 205 ? -12.039 5.992 4.663 1.00 98.12 205 SER A C 1
ATOM 1574 O O . SER A 1 205 ? -11.369 5.454 3.785 1.00 98.12 205 SER A O 1
ATOM 1576 N N . VAL A 1 206 ? -12.595 7.195 4.493 1.00 97.62 206 VAL A N 1
ATOM 1577 C CA . VAL A 1 206 ? -12.506 7.961 3.237 1.00 97.62 206 VAL A CA 1
ATOM 1578 C C . VAL A 1 206 ? -11.052 8.285 2.895 1.00 97.62 206 VAL A C 1
ATOM 1580 O O . VAL A 1 206 ? -10.618 8.026 1.775 1.00 97.62 206 VAL A O 1
ATOM 1583 N N . VAL A 1 207 ? -10.274 8.782 3.863 1.00 97.38 207 VAL A N 1
ATOM 1584 C CA . VAL A 1 207 ? -8.838 9.046 3.672 1.00 97.38 207 VAL A CA 1
ATOM 1585 C C . VAL A 1 207 ? -8.101 7.763 3.295 1.00 97.38 207 VAL A C 1
ATOM 1587 O O . VAL A 1 207 ? -7.316 7.755 2.349 1.00 97.38 207 VAL A O 1
ATOM 1590 N N . GLY A 1 208 ? -8.376 6.664 3.999 1.00 96.38 208 GLY A N 1
ATOM 1591 C CA . GLY A 1 208 ? -7.751 5.383 3.712 1.00 96.38 208 GLY A CA 1
ATOM 1592 C C . GLY A 1 208 ? -8.075 4.857 2.313 1.00 96.38 208 GLY A C 1
ATOM 1593 O O . GLY A 1 208 ? -7.190 4.297 1.670 1.00 96.38 208 GLY A O 1
ATOM 1594 N N . LEU A 1 209 ? -9.301 5.074 1.828 1.00 95.31 209 LEU A N 1
ATOM 1595 C CA . LEU A 1 209 ? -9.738 4.693 0.485 1.00 95.31 209 LEU A CA 1
ATOM 1596 C C . LEU A 1 209 ? -9.047 5.528 -0.600 1.00 95.31 209 LEU A C 1
ATOM 1598 O O . LEU A 1 209 ? -8.529 4.951 -1.550 1.00 95.31 209 LEU A O 1
ATOM 1602 N N . ILE A 1 210 ? -9.007 6.857 -0.438 1.00 93.56 210 ILE A N 1
ATOM 1603 C CA . ILE A 1 210 ? -8.378 7.791 -1.393 1.00 93.56 210 ILE A CA 1
ATOM 1604 C C . ILE A 1 210 ? -6.878 7.518 -1.524 1.00 93.56 210 ILE A C 1
ATOM 1606 O O . ILE A 1 210 ? -6.329 7.565 -2.618 1.00 93.56 210 ILE A O 1
ATOM 1610 N N . LEU A 1 211 ? -6.218 7.231 -0.402 1.00 92.88 211 LEU A N 1
ATOM 1611 C CA . LEU A 1 211 ? -4.776 6.979 -0.351 1.00 92.88 211 LEU A CA 1
ATOM 1612 C C . LEU A 1 211 ? -4.430 5.495 -0.499 1.00 92.88 211 LEU A C 1
ATOM 1614 O O . LEU A 1 211 ? -3.274 5.105 -0.355 1.00 92.88 211 LEU A O 1
ATOM 1618 N N . PHE A 1 212 ? -5.443 4.664 -0.742 1.00 92.06 212 PHE A N 1
ATOM 1619 C CA . PHE A 1 212 ? -5.335 3.228 -0.950 1.00 92.06 212 PHE A CA 1
ATOM 1620 C C . PHE A 1 212 ? -4.578 2.457 0.147 1.00 92.06 212 PHE A C 1
ATOM 1622 O O . PHE A 1 212 ? -3.942 1.424 -0.086 1.00 92.06 212 PHE A O 1
ATOM 1629 N N . THR A 1 213 ? -4.666 2.947 1.379 1.00 92.75 213 THR A N 1
ATOM 1630 C CA . THR A 1 213 ? -4.011 2.339 2.538 1.00 92.75 213 THR A CA 1
ATOM 1631 C C . THR A 1 213 ? -4.874 1.234 3.144 1.00 92.75 213 THR A C 1
ATOM 1633 O O . THR A 1 213 ? -6.100 1.236 3.047 1.00 92.75 213 THR A O 1
ATOM 1636 N N . GLY A 1 214 ? -4.239 0.242 3.766 1.00 93.25 214 GLY A N 1
ATOM 1637 C CA . GLY A 1 214 ? -4.917 -0.923 4.333 1.00 93.25 214 GLY A CA 1
ATOM 1638 C C . GLY A 1 214 ? -5.450 -1.919 3.299 1.00 93.25 214 GLY A C 1
ATOM 1639 O O . GLY A 1 214 ? -6.320 -2.708 3.658 1.00 93.25 214 GLY A O 1
ATOM 1640 N N . LEU A 1 215 ? -4.970 -1.877 2.044 1.00 91.88 215 LEU A N 1
ATOM 1641 C CA . LEU A 1 215 ? -5.387 -2.750 0.928 1.00 91.88 215 LEU A CA 1
ATOM 1642 C C . LEU A 1 215 ? -6.917 -2.867 0.786 1.00 91.88 215 LEU A C 1
ATOM 1644 O O . LEU A 1 215 ? -7.446 -3.969 0.659 1.00 91.88 215 LEU A O 1
ATOM 1648 N N . TYR A 1 216 ? -7.639 -1.746 0.892 1.00 93.94 216 TYR A N 1
ATOM 1649 C CA . TYR A 1 216 ? -9.113 -1.658 0.945 1.00 93.94 216 TYR A CA 1
ATOM 1650 C C . TYR A 1 216 ? -9.789 -2.342 2.144 1.00 93.94 216 TYR A C 1
ATOM 1652 O O . TYR A 1 216 ? -10.872 -1.919 2.555 1.00 93.94 216 TYR A O 1
ATOM 1660 N N . LEU A 1 217 ? -9.144 -3.324 2.774 1.00 96.44 217 LEU A N 1
ATOM 1661 C CA . LEU A 1 217 ? -9.605 -3.985 3.989 1.00 96.44 217 LEU A CA 1
ATOM 1662 C C . LEU A 1 217 ? -9.722 -2.991 5.154 1.00 96.44 217 LEU A C 1
ATOM 1664 O O . LEU A 1 217 ? -10.757 -2.941 5.815 1.00 96.44 217 LEU A O 1
ATOM 1668 N N . GLY A 1 218 ? -8.698 -2.159 5.368 1.00 97.56 218 GLY A N 1
ATOM 1669 C CA . GLY A 1 218 ? -8.695 -1.113 6.400 1.00 97.56 218 GLY A CA 1
ATOM 1670 C C . GLY A 1 218 ? -9.877 -0.145 6.279 1.00 97.56 218 GLY A C 1
ATOM 1671 O O . GLY A 1 218 ? -10.686 -0.069 7.211 1.00 97.56 218 GLY A O 1
ATOM 1672 N N . PRO A 1 219 ? -10.038 0.543 5.134 1.00 97.75 219 PRO A N 1
ATOM 1673 C CA . PRO A 1 219 ? -11.158 1.444 4.877 1.00 97.75 219 PRO A CA 1
ATOM 1674 C C . PRO A 1 219 ? -12.519 0.777 5.046 1.00 97.75 219 PRO A C 1
ATOM 1676 O O . PRO A 1 219 ? -13.388 1.336 5.719 1.00 97.75 219 PRO A O 1
ATOM 1679 N N . THR A 1 220 ? -12.687 -0.434 4.509 1.00 97.88 220 THR A N 1
ATOM 1680 C CA . THR A 1 220 ? -13.956 -1.172 4.561 1.00 97.88 220 THR A CA 1
ATOM 1681 C C . THR A 1 220 ? -14.339 -1.521 5.996 1.00 97.88 220 THR A C 1
ATOM 1683 O O . THR A 1 220 ? -15.440 -1.200 6.442 1.00 97.88 220 THR A O 1
ATOM 1686 N N . LEU A 1 221 ? -13.424 -2.120 6.764 1.00 98.31 221 LEU A N 1
ATOM 1687 C CA . LEU A 1 221 ? -13.682 -2.480 8.160 1.00 98.31 221 LEU A CA 1
ATOM 1688 C C . LEU A 1 221 ? -13.913 -1.237 9.028 1.00 98.31 221 LEU A C 1
ATOM 1690 O O . LEU A 1 221 ? -14.800 -1.227 9.879 1.00 98.31 221 LEU A O 1
ATOM 1694 N N . THR A 1 222 ? -13.174 -0.159 8.779 1.00 98.31 222 THR A N 1
ATOM 1695 C CA . THR A 1 222 ? -13.350 1.106 9.506 1.00 98.31 222 THR A CA 1
ATOM 1696 C C . THR A 1 222 ? -14.722 1.732 9.220 1.00 98.31 222 THR A C 1
ATOM 1698 O O . THR A 1 222 ? -15.382 2.216 10.142 1.00 98.31 222 THR A O 1
ATOM 1701 N N . LEU A 1 223 ? -15.209 1.655 7.976 1.00 98.31 223 LEU A N 1
ATOM 1702 C CA . LEU A 1 223 ? -16.557 2.104 7.619 1.00 98.31 223 LEU A CA 1
ATOM 1703 C C . LEU A 1 223 ? -17.632 1.252 8.302 1.00 98.31 223 LEU A C 1
ATOM 1705 O O . LEU A 1 223 ? -18.571 1.789 8.892 1.00 98.31 223 LEU A O 1
ATOM 1709 N N . LEU A 1 224 ? -17.473 -0.075 8.289 1.00 97.69 224 LEU A N 1
ATOM 1710 C CA . LEU A 1 224 ? -18.385 -0.987 8.983 1.00 97.69 224 LEU A CA 1
ATOM 1711 C C . LEU A 1 224 ? -18.437 -0.686 10.484 1.00 97.69 224 LEU A C 1
ATOM 1713 O O . LEU A 1 224 ? -19.522 -0.648 11.066 1.00 97.69 224 LEU A O 1
ATOM 1717 N N . ALA A 1 225 ? -17.298 -0.380 11.107 1.00 96.94 225 ALA A N 1
ATOM 1718 C CA . ALA A 1 225 ? -17.243 0.045 12.503 1.00 96.94 225 ALA A CA 1
ATOM 1719 C C . ALA A 1 225 ? -18.091 1.300 12.777 1.00 96.94 225 ALA A C 1
ATOM 1721 O O . ALA A 1 225 ? -18.730 1.403 13.829 1.00 96.94 225 ALA A O 1
ATOM 1722 N N . ALA A 1 226 ? -18.121 2.238 11.826 1.00 96.56 226 ALA A N 1
ATOM 1723 C CA . ALA A 1 226 ? -18.871 3.484 11.927 1.00 96.56 226 ALA A CA 1
ATOM 1724 C C . ALA A 1 226 ? -20.384 3.316 11.727 1.00 96.56 226 ALA A C 1
ATOM 1726 O O . ALA A 1 226 ? -21.149 4.114 12.272 1.00 96.56 226 ALA A O 1
ATOM 1727 N N . ILE A 1 227 ? -20.826 2.302 10.976 1.00 95.19 227 ILE A N 1
ATOM 1728 C CA . ILE A 1 227 ? -22.242 2.090 10.622 1.00 95.19 227 ILE A CA 1
ATOM 1729 C C . ILE A 1 227 ? -22.910 1.092 11.570 1.00 95.19 227 ILE A C 1
ATOM 1731 O O . ILE A 1 227 ? -24.037 1.303 12.020 1.00 95.19 227 ILE A O 1
ATOM 1735 N N . VAL A 1 228 ? -22.208 0.018 11.927 1.00 91.81 228 VAL A N 1
ATOM 1736 C CA . VAL A 1 228 ? -22.777 -1.075 12.720 1.00 91.81 228 VAL A CA 1
ATOM 1737 C C . VAL A 1 228 ? -23.177 -0.565 14.108 1.00 91.81 228 VAL A C 1
ATOM 1739 O O . VAL A 1 228 ? -22.441 0.179 14.776 1.00 91.81 228 VAL A O 1
ATOM 1742 N N . LYS A 1 229 ? -24.391 -0.928 14.538 1.00 79.88 229 LYS A N 1
ATOM 1743 C CA . LYS A 1 229 ? -24.868 -0.660 15.899 1.00 79.88 229 LYS A CA 1
ATOM 1744 C C . LYS A 1 229 ? -24.048 -1.497 16.886 1.00 79.88 229 LYS A C 1
ATOM 1746 O O . LYS A 1 229 ? -23.682 -2.624 16.560 1.00 79.88 229 LYS A O 1
ATOM 1751 N N . PRO A 1 230 ? -23.763 -0.981 18.091 1.00 72.12 230 PRO A N 1
ATOM 1752 C CA . PRO A 1 230 ? -23.007 -1.727 19.082 1.00 72.12 230 PRO A CA 1
ATOM 1753 C C . PRO A 1 230 ? -23.858 -2.899 19.586 1.00 72.12 230 PRO A C 1
ATOM 1755 O O . PRO A 1 230 ? -24.650 -2.753 20.510 1.00 72.12 230 PRO A O 1
ATOM 1758 N N . ALA A 1 231 ? -23.711 -4.061 18.955 1.00 71.19 231 ALA A N 1
ATOM 1759 C CA . ALA A 1 231 ? -24.196 -5.318 19.494 1.00 71.19 231 ALA A CA 1
ATOM 1760 C C . ALA A 1 231 ? -23.151 -5.823 20.494 1.00 71.19 231 ALA A C 1
ATOM 1762 O O . ALA A 1 231 ? -21.970 -5.973 20.152 1.00 71.19 231 ALA A O 1
ATOM 1763 N N . ASN A 1 232 ? -23.571 -6.033 21.743 1.00 63.59 232 ASN A N 1
ATOM 1764 C CA . ASN A 1 232 ? -22.731 -6.710 22.720 1.00 63.59 232 ASN A CA 1
ATOM 1765 C C . ASN A 1 232 ? -22.525 -8.143 22.231 1.00 63.59 232 ASN A C 1
ATOM 1767 O O . ASN A 1 232 ? -23.490 -8.873 22.025 1.00 63.59 232 ASN A O 1
ATOM 1771 N N . ILE A 1 233 ? -21.270 -8.543 22.061 1.00 62.97 233 ILE A N 1
ATOM 1772 C CA . ILE A 1 233 ? -20.946 -9.956 21.899 1.00 62.97 233 ILE A CA 1
ATOM 1773 C C . ILE A 1 233 ? -21.101 -10.538 23.304 1.00 62.97 233 ILE A C 1
ATOM 1775 O O . ILE A 1 233 ? -20.321 -10.204 24.201 1.00 62.97 233 ILE 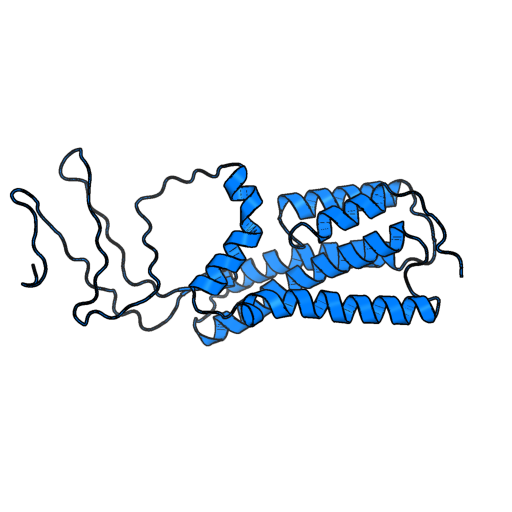A O 1
ATOM 1779 N N . HIS A 1 234 ? -22.204 -11.256 23.529 1.00 51.44 234 HIS A N 1
ATOM 1780 C CA . HIS A 1 234 ? -22.496 -11.892 24.810 1.00 51.44 234 HIS A CA 1
ATOM 1781 C C . HIS A 1 234 ? -21.315 -12.787 25.216 1.00 51.44 234 HIS A C 1
ATOM 1783 O O . HIS A 1 234 ? -20.724 -13.457 24.369 1.00 51.44 234 HIS A O 1
ATOM 1789 N N . LYS A 1 235 ? -20.940 -12.709 26.498 1.00 49.19 235 LYS A N 1
ATOM 1790 C CA . LYS A 1 235 ? -20.051 -13.689 27.128 1.00 49.19 235 LYS A CA 1
ATOM 1791 C C . LYS A 1 235 ? -20.801 -14.994 27.325 1.00 49.19 235 LYS A C 1
ATOM 1793 O O . LYS A 1 235 ? -21.999 -14.892 27.673 1.00 49.19 235 LYS A O 1
#

Secondary structure (DSSP, 8-state):
--TT-PPPTT------PPP---SPEEETTTTEEE----------SSSS--------TT----------S------HHHHHHHHHHHHHHHHHTT--HHHHHHHHHHHHHHHHHHHHHHHHTT-S--BHHHHHHHHHHHHHHHHHHHHHHHHHHHTTTS---HHHHHHHHHHHHHHHHHHHHHHHHHT-S-SS--HHHHHHHHHHHHHHHHTTGGGGHHHHHHHHHHHS---B---